Protein AF-0000000065969114 (afdb_homodimer)

Foldseek 3Di:
DEEEEAEAAQQCQVVLQVVVCVVQVAAEDELVVLQCVVCVVVPHDSLRSLVVCLVPVVSVVVSLVVLCVSVVVDRYYYYYLCSLVSCVVVVHDGLFYEYGYEDLLSSLVSVCVVVVHDSVVSSVSRVVSVVSVQVSCCVVPVDRSPPPPRHPYYDHRVVDDSVVVNVVVVVVVVPRDD/DEEEEAEAAQQCQVVLQVVVCVVQVAAEAELVVLQCVVCVVVPHDSLRSLVVCLVPVVSVVVSLVVLCVSVVVDRYYYYYLCSLVSCVVVVHDGLFYEYGYEDLLSSLVSVCVVVVHDSVVSSVSRVVSVVSVQVSCCVVPVDRSPPPVRHPYYDHRVVDDSVVVNVVVVVVVVPRDD

InterPro domains:
  IPR011892 Cytidylate kinase, archaeal-type [MF_00239] (1-177)
  IPR011892 Cytidylate kinase, archaeal-type [TIGR02173] (1-174)
  IPR011994 Cytidylate kinase domain [cd02020] (17-158)
  IPR027417 P-loop containing nucleoside triphosphate hydrolase [G3DSA:3.40.50.300] (1-176)
  IPR027417 P-loop containing nucleoside triphosphate hydrolase [SSF52540] (1-173)

Nearest PDB structures (foldseek):
  3hdt-assembly1_B  TM=8.648E-01  e=8.705E-10  [Clostridium] symbiosum ATCC 14940
  3fdi-assembly1_A  TM=8.121E-01  e=1.358E-08  Eubacterium ventriosum ATCC 27560
  3fdi-assembly1_B  TM=7.309E-01  e=8.648E-08  Eubacterium ventriosum ATCC 27560
  3nwj-assembly3_A  TM=6.151E-01  e=3.823E-05  Arabidopsis thaliana
  3nwj-assembly3_B  TM=5.205E-01  e=8.822E-05  Arabidopsis thaliana

Sequence (356 aa):
MIITIGGLPGTGTTTTSKLISEKYGLNHVCAGFIFRDMAKERNMTLQEFSSYAETNTEVDNEIDRRQVEAAQSGDLILEGRLAGWILKKSDIKPDLSIWLKADPMVRCIRISERENENVDLALEKMISREASEKKRYKEIYNIEIDDLSIYDIVIESSKWDANGVFNIIEKAIENLKAMIITIGGLPGTGTTTTSKLISEKYGLNHVCAGFIFRDMAKERNMTLQEFSSYAETNTEVDNEIDRRQVEAAQSGDLILEGRLAGWILKKSDIKPDLSIWLKADPMVRCIRISERENENVDLALEKMISREASEKKRYKEIYNIEIDDLSIYDIVIESSKWDANGVFNIIEKAIENLKA

pLDDT: mean 93.58, std 4.93, range [54.28, 98.88]

Secondary structure (DSSP, 8-state):
-EEEEEE-TTSSHHHHHHHHHHHHT-EEEEHHHHHHHHHHHTT--HHHHHHHHHH-THHHHHHHHHHHHHHHH-SEEEESTTHHHHHHHTT---SEEEEEE--HHHHHHHHHHHHT--HHHHHHHHHHHHHHHHHHHHHHH---TT--TT-SEEEEGGGS-HHHHHHHHHHHHHT---/-EEEEEE-TTSSHHHHHHHHHHHHT-EEEEHHHHHHHHHHHTT--HHHHHHHHHH-THHHHHHHHHHHHHHHH-SEEEESTTHHHHHHHTT---SEEEEEE--HHHHHHHHHHHHT--HHHHHHHHHHHHHHHHHHHHHHH---TT--TT-SEEEEGGGS-HHHHHHHHHHHHHT---

Solvent-accessible surface area (backbone atoms only — not comparable to full-atom values): 18699 Å² total; per-residue (Å²): 92,35,34,24,35,17,39,60,86,53,23,51,53,68,65,43,49,50,56,51,24,66,75,69,70,29,46,76,46,45,53,60,56,53,52,50,50,54,19,53,75,68,74,37,53,69,68,55,36,55,57,51,40,69,80,34,62,65,57,59,50,50,53,50,51,54,52,53,55,51,56,73,70,42,39,25,34,34,32,22,70,52,36,55,57,54,32,52,76,66,74,41,80,60,77,41,32,36,34,31,36,55,57,68,67,59,14,24,49,51,45,14,65,72,67,73,46,58,48,68,62,39,39,53,54,49,52,52,48,51,52,54,47,47,51,42,35,32,73,76,68,68,39,61,83,84,63,63,80,84,38,42,32,37,35,35,37,75,61,29,55,71,65,34,51,42,49,24,50,50,39,48,62,75,35,50,65,128,93,35,34,24,35,17,40,59,84,52,24,51,49,67,64,44,50,50,54,50,22,66,75,68,70,28,46,76,45,46,53,60,57,52,52,51,50,54,20,53,76,68,75,36,53,70,68,55,35,54,58,51,42,70,80,34,61,63,57,58,49,52,53,51,51,53,53,54,57,50,56,73,71,43,39,24,36,35,33,23,72,52,37,54,56,54,32,53,75,66,74,44,81,58,78,41,31,36,32,31,36,56,56,68,67,60,14,24,48,50,43,14,66,72,68,73,46,59,47,69,62,38,38,53,54,49,53,53,48,51,52,53,47,46,51,42,36,34,73,76,68,69,39,60,82,83,62,63,80,84,39,40,33,36,37,37,37,77,62,30,55,72,66,33,51,42,49,25,50,50,38,48,62,73,35,48,64,130

Structure (mmCIF, N/CA/C/O backbone):
data_AF-0000000065969114-model_v1
#
loop_
_entity.id
_entity.type
_entity.pdbx_description
1 polymer 'Cytidylate kinase'
#
loop_
_atom_site.group_PDB
_atom_site.id
_atom_site.type_symbol
_atom_site.label_atom_id
_atom_site.label_alt_id
_atom_site.label_comp_id
_atom_site.label_asym_id
_atom_site.label_entity_id
_atom_site.label_seq_id
_atom_site.pdbx_PDB_ins_code
_atom_site.Cartn_x
_atom_site.Cartn_y
_atom_site.Cartn_z
_atom_site.occupancy
_atom_site.B_iso_or_equiv
_atom_site.auth_seq_id
_atom_site.auth_comp_id
_atom_site.auth_asym_id
_atom_site.auth_atom_id
_atom_site.pdbx_PDB_model_num
ATOM 1 N N . MET A 1 1 ? -16.484 14.969 -2.35 1 93.94 1 MET A N 1
ATOM 2 C CA . MET A 1 1 ? -15.352 14.062 -2.432 1 93.94 1 MET A CA 1
ATOM 3 C C . MET A 1 1 ? -14.406 14.273 -1.254 1 93.94 1 MET A C 1
ATOM 5 O O . MET A 1 1 ? -14.031 15.406 -0.948 1 93.94 1 MET A O 1
ATOM 9 N N . ILE A 1 2 ? -14.039 13.172 -0.556 1 96.81 2 ILE A N 1
ATOM 10 C CA . ILE A 1 2 ? -13.141 13.234 0.592 1 96.81 2 ILE A CA 1
ATOM 11 C C . ILE A 1 2 ? -11.961 12.281 0.381 1 96.81 2 ILE A C 1
ATOM 13 O O . ILE A 1 2 ? -12.156 11.078 0.179 1 96.81 2 ILE A O 1
ATOM 17 N N . ILE A 1 3 ? -10.758 12.867 0.461 1 98.19 3 ILE A N 1
ATOM 18 C CA . ILE A 1 3 ? -9.531 12.102 0.306 1 98.19 3 ILE A CA 1
ATOM 19 C C . ILE A 1 3 ? -8.648 12.289 1.535 1 98.19 3 ILE A C 1
ATOM 21 O O . ILE A 1 3 ? -8.508 13.406 2.041 1 98.19 3 ILE A O 1
ATOM 25 N N . THR A 1 4 ? -8.102 11.211 2.039 1 98.5 4 THR A N 1
ATOM 26 C CA . THR A 1 4 ? -7.102 11.328 3.098 1 98.5 4 THR A CA 1
ATOM 27 C C . THR A 1 4 ? -5.719 10.93 2.586 1 98.5 4 THR A C 1
ATOM 29 O O . THR A 1 4 ? -5.594 10 1.786 1 98.5 4 THR A O 1
ATOM 32 N N . ILE A 1 5 ? -4.766 11.641 3.006 1 98.62 5 ILE A N 1
ATOM 33 C CA . ILE A 1 5 ? -3.373 11.305 2.725 1 98.62 5 ILE A CA 1
ATOM 34 C C . ILE A 1 5 ? -2.568 11.312 4.023 1 98.62 5 ILE A C 1
ATOM 36 O O . ILE A 1 5 ? -2.441 12.344 4.68 1 98.62 5 ILE A O 1
ATOM 40 N N . GLY A 1 6 ? -2.135 10.148 4.387 1 98.19 6 GLY A N 1
ATOM 41 C CA . GLY A 1 6 ? -1.278 10 5.551 1 98.19 6 GLY A CA 1
ATOM 42 C C . GLY A 1 6 ? 0.129 9.555 5.203 1 98.19 6 GLY A C 1
ATOM 43 O O . GLY A 1 6 ? 0.389 9.117 4.078 1 98.19 6 GLY A O 1
ATOM 44 N N . GLY A 1 7 ? 1.038 9.641 6.109 1 97.69 7 GLY A N 1
ATOM 45 C CA . GLY A 1 7 ? 2.439 9.266 6.008 1 97.69 7 GLY A CA 1
ATOM 46 C C . GLY A 1 7 ? 3.312 9.93 7.059 1 97.69 7 GLY A C 1
ATOM 47 O O . GLY A 1 7 ? 2.947 10.969 7.613 1 97.69 7 GLY A O 1
ATOM 48 N N . LEU A 1 8 ? 4.426 9.344 7.27 1 95.88 8 LEU A N 1
ATOM 49 C CA . LEU A 1 8 ? 5.375 9.93 8.211 1 95.88 8 LEU A CA 1
ATOM 50 C C . LEU A 1 8 ? 6.086 11.125 7.586 1 95.88 8 LEU A C 1
ATOM 52 O O . LEU A 1 8 ? 6.012 11.336 6.371 1 95.88 8 LEU A O 1
ATOM 56 N N . PRO A 1 9 ? 6.688 11.945 8.422 1 91.94 9 PRO A N 1
ATOM 57 C CA . PRO A 1 9 ? 7.402 13.094 7.863 1 91.94 9 PRO A CA 1
ATOM 58 C C . PRO A 1 9 ? 8.422 12.703 6.801 1 91.94 9 PRO A C 1
ATOM 60 O O . PRO A 1 9 ? 9.125 11.695 6.953 1 91.94 9 PRO A O 1
ATOM 63 N N . GLY A 1 10 ? 8.43 13.414 5.727 1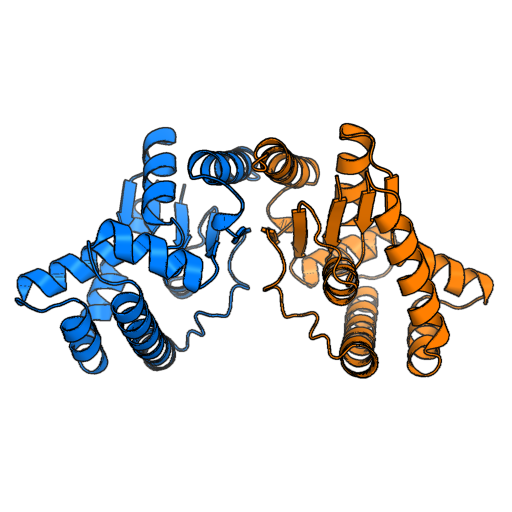 94.06 10 GLY A N 1
ATOM 64 C CA . GLY A 1 10 ? 9.43 13.203 4.695 1 94.06 10 GLY A CA 1
ATOM 65 C C . GLY A 1 10 ? 8.961 12.273 3.594 1 94.06 10 GLY A C 1
ATOM 66 O O . GLY A 1 10 ? 9.719 11.945 2.68 1 94.06 10 GLY A O 1
ATOM 67 N N . THR A 1 11 ? 7.68 11.883 3.592 1 97.25 11 THR A N 1
ATOM 68 C CA . THR A 1 11 ? 7.203 10.922 2.609 1 97.25 11 THR A CA 1
ATOM 69 C C . THR A 1 11 ? 6.574 11.625 1.414 1 97.25 11 THR A C 1
ATOM 71 O O . THR A 1 11 ? 6.262 10.992 0.404 1 97.25 11 THR A O 1
ATOM 74 N N . GLY A 1 12 ? 6.273 12.93 1.474 1 96.31 12 GLY A N 1
ATOM 75 C CA . GLY A 1 12 ? 5.758 13.68 0.338 1 96.31 12 GLY A CA 1
ATOM 76 C C . GLY A 1 12 ? 4.27 13.953 0.426 1 96.31 12 GLY A C 1
ATOM 77 O O . GLY A 1 12 ? 3.633 14.281 -0.576 1 96.31 12 GLY A O 1
ATOM 78 N N . THR A 1 13 ? 3.678 13.852 1.649 1 97.69 13 THR A N 1
ATOM 79 C CA . THR A 1 13 ? 2.238 14.008 1.822 1 97.69 13 THR A CA 1
ATOM 80 C C . THR A 1 13 ? 1.812 15.445 1.515 1 97.69 13 THR A C 1
ATOM 82 O O . THR A 1 13 ? 0.808 15.664 0.835 1 97.69 13 THR A O 1
ATOM 85 N N . THR A 1 14 ? 2.574 16.438 1.977 1 95.38 14 THR A N 1
ATOM 86 C CA . THR A 1 14 ? 2.215 17.844 1.788 1 95.38 14 THR A CA 1
ATOM 87 C C . THR A 1 14 ? 2.268 18.219 0.311 1 95.38 14 THR A C 1
ATOM 89 O O . THR A 1 14 ? 1.33 18.812 -0.215 1 95.38 14 THR A O 1
ATOM 92 N N . THR A 1 15 ? 3.379 17.859 -0.351 1 95.81 15 THR A N 1
ATOM 93 C CA . THR A 1 15 ? 3.539 18.125 -1.774 1 95.81 15 THR A CA 1
ATOM 94 C C . THR A 1 15 ? 2.424 17.484 -2.584 1 95.81 15 THR A C 1
ATOM 96 O O . THR A 1 15 ? 1.794 18.125 -3.422 1 95.81 15 THR A O 1
ATOM 99 N N . THR A 1 16 ? 2.154 16.25 -2.34 1 98.12 16 THR A N 1
ATOM 100 C CA . THR A 1 16 ? 1.138 15.484 -3.059 1 98.12 16 THR A CA 1
ATOM 101 C C . THR A 1 16 ? -0.25 16.062 -2.805 1 98.12 16 THR A C 1
ATOM 103 O O . THR A 1 16 ? -1.038 16.234 -3.738 1 98.12 16 THR A O 1
ATOM 106 N N . SER A 1 17 ? -0.593 16.391 -1.544 1 98.19 17 SER A N 1
ATOM 107 C CA . SER A 1 17 ? -1.894 16.938 -1.184 1 98.19 17 SER A CA 1
ATOM 108 C C . SER A 1 17 ? -2.15 18.266 -1.901 1 98.19 17 SER A C 1
ATOM 110 O O . SER A 1 17 ? -3.262 18.516 -2.369 1 98.19 17 SER A O 1
ATOM 112 N N . LYS A 1 18 ? -1.14 19.047 -2.002 1 97.25 18 LYS A N 1
ATOM 113 C CA . LYS A 1 18 ? -1.27 20.344 -2.686 1 97.25 18 LYS A CA 1
ATOM 114 C C . LYS A 1 18 ? -1.591 20.141 -4.164 1 97.25 18 LYS A C 1
ATOM 116 O O . LYS A 1 18 ? -2.479 20.797 -4.703 1 97.25 18 LYS A O 1
ATOM 121 N N . LEU A 1 19 ? -0.872 19.219 -4.805 1 97.94 19 LEU A N 1
ATOM 122 C CA . LEU A 1 19 ? -1.096 18.938 -6.223 1 97.94 19 LEU A CA 1
ATOM 123 C C . LEU A 1 19 ? -2.521 18.453 -6.461 1 97.94 19 LEU A C 1
ATOM 125 O O . LEU A 1 19 ? -3.188 18.906 -7.395 1 97.94 19 LEU A O 1
ATOM 129 N N . ILE A 1 20 ? -2.996 17.594 -5.59 1 98.06 20 ILE A N 1
ATOM 130 C CA . ILE A 1 20 ? -4.332 17.031 -5.734 1 98.06 20 ILE A CA 1
ATOM 131 C C . ILE A 1 20 ? -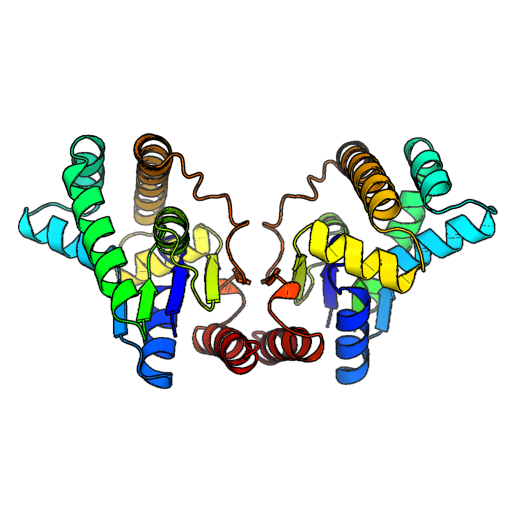5.383 18.109 -5.473 1 98.06 20 ILE A C 1
ATOM 133 O O . ILE A 1 20 ? -6.355 18.219 -6.219 1 98.06 20 ILE A O 1
ATOM 137 N N . SER A 1 21 ? -5.145 18.844 -4.383 1 97.69 21 SER A N 1
ATOM 138 C CA . SER A 1 21 ? -6.055 19.922 -4.039 1 97.69 21 SER A CA 1
ATOM 139 C C . SER A 1 21 ? -6.203 20.906 -5.191 1 97.69 21 SER A C 1
ATOM 141 O O . SER A 1 21 ? -7.32 21.312 -5.535 1 97.69 21 SER A O 1
ATOM 143 N N . GLU A 1 22 ? -5.141 21.328 -5.789 1 97.44 22 GLU A N 1
ATOM 144 C CA . GLU A 1 22 ? -5.133 22.281 -6.895 1 97.44 22 GLU A CA 1
ATOM 145 C C . GLU A 1 22 ? -5.832 21.703 -8.125 1 97.44 22 GLU A C 1
ATOM 147 O O . GLU A 1 22 ? -6.652 22.391 -8.75 1 97.44 22 GLU A O 1
ATOM 152 N N . LYS A 1 23 ? -5.598 20.516 -8.453 1 97.31 23 LYS A N 1
ATOM 153 C CA . LYS A 1 23 ? -6.148 19.875 -9.648 1 97.31 23 LYS A CA 1
ATOM 154 C C . LYS A 1 23 ? -7.664 19.719 -9.539 1 97.31 23 LYS A C 1
ATOM 156 O O . LYS A 1 23 ? -8.391 19.938 -10.516 1 97.31 23 LYS A O 1
ATOM 161 N N . TYR A 1 24 ? -8.156 19.391 -8.328 1 97.44 24 TYR A N 1
ATOM 162 C CA . TYR A 1 24 ? -9.555 19 -8.211 1 97.44 24 TYR A CA 1
ATOM 163 C C . TYR A 1 24 ? -10.359 20.047 -7.461 1 97.44 24 TYR A C 1
ATOM 165 O O . TYR A 1 24 ? -11.57 19.891 -7.266 1 97.44 24 TYR A O 1
ATOM 173 N N . GLY A 1 25 ? -9.688 21.078 -7.055 1 96.56 25 GLY A N 1
ATOM 174 C CA . GLY A 1 25 ? -10.367 22.141 -6.348 1 96.56 25 GLY A CA 1
ATOM 175 C C . GLY A 1 25 ? -10.883 21.719 -4.984 1 96.56 25 GLY A C 1
ATOM 176 O O . GLY A 1 25 ? -12 22.078 -4.598 1 96.56 25 GLY A O 1
ATOM 177 N N . LEU A 1 26 ? -10.141 20.938 -4.262 1 97.25 26 LEU A N 1
ATOM 178 C CA . LEU A 1 26 ? -10.523 20.453 -2.938 1 97.25 26 LEU A CA 1
ATOM 179 C C . LEU A 1 26 ? -9.93 21.344 -1.85 1 97.25 26 LEU A C 1
ATOM 181 O O . LEU A 1 26 ? -8.797 21.812 -1.976 1 97.25 26 LEU A O 1
ATOM 185 N N . ASN A 1 27 ? -10.727 21.5 -0.783 1 96.12 27 ASN A N 1
ATOM 186 C CA . ASN A 1 27 ? -10.156 22.125 0.402 1 96.12 27 ASN A CA 1
ATOM 187 C C . ASN A 1 27 ? -9.055 21.281 1.019 1 96.12 27 ASN A C 1
ATOM 189 O O . ASN A 1 27 ? -9.203 20.062 1.149 1 96.12 27 ASN A O 1
ATOM 193 N N . HIS A 1 28 ? -7.996 21.984 1.294 1 96.88 28 HIS A N 1
ATOM 194 C CA . HIS A 1 28 ? -6.855 21.281 1.868 1 96.88 28 HIS A CA 1
ATOM 195 C C . HIS A 1 28 ? -6.715 21.578 3.357 1 96.88 28 HIS A C 1
ATOM 197 O O . HIS A 1 28 ? -6.441 22.719 3.742 1 96.88 28 HIS A O 1
ATOM 203 N N . VAL A 1 29 ? -6.953 20.547 4.164 1 95.38 29 VAL A N 1
ATOM 204 C CA . VAL A 1 29 ? -6.742 20.656 5.602 1 95.38 29 VAL A CA 1
ATOM 205 C C . VAL A 1 29 ? -5.59 19.734 6.02 1 95.38 29 VAL A C 1
ATOM 207 O O . VAL A 1 29 ? -5.602 18.547 5.734 1 95.38 29 VAL A O 1
ATOM 210 N N . CYS A 1 30 ? -4.656 20.297 6.688 1 95.25 30 CYS A N 1
ATOM 211 C CA . CYS A 1 30 ? -3.455 19.594 7.105 1 95.25 30 CYS A CA 1
ATOM 212 C C . CYS A 1 30 ? -3.324 19.578 8.625 1 95.25 30 CYS A C 1
ATOM 214 O O . CYS A 1 30 ? -3.078 20.625 9.234 1 95.25 30 CYS A O 1
ATOM 216 N N . ALA A 1 31 ? -3.434 18.422 9.219 1 92.5 31 ALA A N 1
ATOM 217 C CA . ALA A 1 31 ? -3.312 18.297 10.664 1 92.5 31 ALA A CA 1
ATOM 218 C C . ALA A 1 31 ? -1.928 18.719 11.141 1 92.5 31 ALA A C 1
ATOM 220 O O . ALA A 1 31 ? -1.787 19.297 12.227 1 92.5 31 ALA A O 1
ATOM 221 N N . GLY A 1 32 ? -0.931 18.453 10.32 1 89.5 32 GLY A N 1
ATOM 222 C CA . GLY A 1 32 ? 0.415 18.875 10.664 1 89.5 32 GLY A CA 1
ATOM 223 C C . GLY A 1 32 ? 0.548 20.391 10.789 1 89.5 32 GLY A C 1
ATOM 224 O O . GLY A 1 32 ? 1.229 20.891 11.688 1 89.5 32 GLY A O 1
ATOM 225 N N . PHE A 1 33 ? -0.109 21.078 9.922 1 88.44 33 PHE A N 1
ATOM 226 C CA . PHE A 1 33 ? -0.079 22.531 9.969 1 88.44 33 PHE A CA 1
ATOM 227 C C . PHE A 1 33 ? -0.772 23.047 11.219 1 88.44 33 PHE A C 1
ATOM 229 O O . PHE A 1 33 ? -0.284 23.984 11.867 1 88.44 33 PHE A O 1
ATOM 236 N N . ILE A 1 34 ? -1.853 22.438 11.516 1 88.88 34 ILE A N 1
ATOM 237 C CA . ILE A 1 34 ? -2.574 22.828 12.727 1 88.88 34 ILE A CA 1
ATOM 238 C C . ILE A 1 34 ? -1.686 22.609 13.945 1 88.88 34 ILE A C 1
ATOM 240 O O . ILE A 1 34 ? -1.564 23.5 14.797 1 88.88 34 ILE A O 1
ATOM 244 N N . PHE A 1 35 ? -1.068 21.531 14.023 1 90.69 35 PHE A N 1
ATOM 245 C CA . PHE A 1 35 ? -0.172 21.203 15.117 1 90.69 35 PHE A CA 1
ATOM 246 C C . PHE A 1 35 ? 0.977 22.188 15.211 1 90.69 35 PHE A C 1
ATOM 248 O O . PHE A 1 35 ? 1.306 22.672 16.297 1 90.69 35 PHE A O 1
ATOM 255 N N . ARG A 1 36 ? 1.572 22.516 14.102 1 88.94 36 ARG A N 1
ATOM 256 C CA . ARG A 1 36 ? 2.686 23.453 14.039 1 88.94 36 ARG A CA 1
ATOM 257 C C . ARG A 1 36 ? 2.25 24.844 14.484 1 88.94 36 ARG A C 1
ATOM 259 O O . ARG A 1 36 ? 2.992 25.547 15.18 1 88.94 36 ARG A O 1
ATOM 266 N N . ASP A 1 37 ? 1.076 25.188 14.055 1 90.81 37 ASP A N 1
ATOM 267 C CA . ASP A 1 37 ? 0.547 26.5 14.438 1 90.81 37 ASP A CA 1
ATOM 268 C C . ASP A 1 37 ? 0.322 26.578 15.953 1 90.81 37 ASP A C 1
ATOM 270 O O . ASP A 1 37 ? 0.628 27.594 16.578 1 90.81 37 ASP A O 1
ATOM 274 N N . MET A 1 38 ? -0.172 25.547 16.469 1 91.44 38 MET A N 1
ATOM 275 C CA . MET A 1 38 ? -0.403 25.5 17.906 1 91.44 38 MET A CA 1
ATOM 276 C C . MET A 1 38 ? 0.915 25.578 18.672 1 91.44 38 MET A C 1
ATOM 278 O O . MET A 1 38 ? 1.001 26.234 19.703 1 91.44 38 MET A O 1
ATOM 282 N N . ALA A 1 39 ? 1.904 24.875 18.188 1 91.94 39 ALA A N 1
ATOM 283 C CA . ALA A 1 39 ? 3.232 24.922 18.781 1 91.94 39 ALA A CA 1
ATOM 284 C C . ALA A 1 39 ? 3.783 26.344 18.781 1 91.94 39 ALA A C 1
ATOM 286 O O . ALA A 1 39 ? 4.281 26.844 19.797 1 91.94 39 ALA A O 1
ATOM 287 N N . LYS A 1 40 ? 3.658 27.047 17.641 1 93.5 40 LYS A N 1
ATOM 288 C CA . LYS A 1 40 ? 4.133 28.406 17.484 1 93.5 40 LYS A CA 1
ATOM 289 C C . LYS A 1 40 ? 3.412 29.359 18.422 1 93.5 40 LYS A C 1
ATOM 291 O O . LYS A 1 40 ? 4.035 30.25 19.016 1 93.5 40 LYS A O 1
ATOM 296 N N . GLU A 1 41 ? 2.189 29.156 18.562 1 93.81 41 GLU A N 1
ATOM 297 C CA . GLU A 1 41 ? 1.375 30 19.438 1 93.81 41 GLU A CA 1
ATOM 298 C C . GLU A 1 41 ? 1.831 29.891 20.891 1 93.81 41 GLU A C 1
ATOM 300 O O . GLU A 1 41 ? 1.656 30.828 21.672 1 93.81 41 GLU A O 1
ATOM 305 N N . ARG A 1 42 ? 2.451 28.875 21.234 1 94.12 42 ARG A N 1
ATOM 306 C CA . ARG A 1 42 ? 2.908 28.641 22.594 1 94.12 42 ARG A CA 1
ATOM 307 C C . ARG A 1 42 ? 4.414 28.844 22.719 1 94.12 42 ARG A C 1
ATOM 309 O O . ARG A 1 42 ? 5.016 28.516 23.734 1 94.12 42 ARG A O 1
ATOM 316 N N . ASN A 1 43 ? 5.027 29.219 21.594 1 95.75 43 ASN A N 1
ATOM 317 C CA . ASN A 1 43 ? 6.465 29.469 21.531 1 95.75 43 ASN A CA 1
ATOM 318 C C . ASN A 1 43 ? 7.273 28.219 21.844 1 95.75 43 ASN A C 1
ATOM 320 O O . ASN A 1 43 ? 8.234 28.266 22.609 1 95.75 43 ASN A O 1
ATOM 324 N N . MET A 1 44 ? 6.828 27.125 21.328 1 94.19 44 MET A N 1
ATOM 325 C CA . MET A 1 44 ? 7.5 25.844 21.5 1 94.19 44 MET A CA 1
ATOM 326 C C . MET A 1 44 ? 8.008 25.312 20.156 1 94.19 44 MET A C 1
ATOM 328 O O . MET A 1 44 ? 7.395 25.547 19.125 1 94.19 44 MET A O 1
ATOM 332 N N . THR A 1 45 ? 9.18 24.578 20.25 1 88.88 45 THR A N 1
ATOM 333 C CA . THR A 1 45 ? 9.578 23.797 19.094 1 88.88 45 THR A CA 1
ATOM 334 C C . THR A 1 45 ? 8.625 22.625 18.875 1 88.88 45 THR A C 1
ATOM 336 O O . THR A 1 45 ? 7.824 22.297 19.766 1 88.88 45 THR A O 1
ATOM 339 N N . LEU A 1 46 ? 8.703 22.094 17.719 1 85.62 46 LEU A N 1
ATOM 340 C CA . LEU A 1 46 ? 7.859 20.938 17.422 1 85.62 46 LEU A CA 1
ATOM 341 C C . LEU A 1 46 ? 8.133 19.797 18.406 1 85.62 46 LEU A C 1
ATOM 343 O O . LEU A 1 46 ? 7.207 19.109 18.844 1 85.62 46 LEU A O 1
ATOM 347 N N . GLN A 1 47 ? 9.32 19.578 18.703 1 85.94 47 GLN A N 1
ATOM 348 C CA . GLN A 1 47 ? 9.719 18.531 19.641 1 85.94 47 GLN A CA 1
ATOM 349 C C . GLN A 1 47 ? 9.148 18.797 21.031 1 85.94 47 GLN A C 1
ATOM 351 O O . GLN A 1 47 ? 8.594 17.891 21.672 1 85.94 47 GLN A O 1
ATOM 356 N N . GLU A 1 48 ? 9.312 20 21.469 1 89.75 48 GLU A N 1
ATOM 357 C CA . GLU A 1 48 ? 8.781 20.406 22.781 1 89.75 48 GLU A CA 1
ATOM 358 C C . GLU A 1 48 ? 7.266 20.25 22.828 1 89.75 48 GLU A C 1
ATOM 360 O O . GLU A 1 48 ? 6.719 19.766 23.828 1 89.75 48 GLU A O 1
ATOM 365 N N . PHE A 1 49 ? 6.68 20.703 21.812 1 90.69 49 PHE A N 1
ATOM 366 C CA . PHE A 1 49 ? 5.223 20.672 21.75 1 90.69 49 PHE A CA 1
ATOM 367 C C . PHE A 1 49 ? 4.711 19.234 21.703 1 90.69 49 PHE A C 1
ATOM 369 O O . PHE A 1 49 ? 3.658 18.922 22.266 1 90.69 49 PHE A O 1
ATOM 376 N N . SER A 1 50 ? 5.438 18.359 20.969 1 87.62 50 SER A N 1
ATOM 377 C CA . SER A 1 50 ? 5.094 16.953 20.953 1 87.62 50 SER A CA 1
ATOM 378 C C . SER A 1 50 ? 5.125 16.344 22.359 1 87.62 50 SER A C 1
ATOM 380 O O . SER A 1 50 ? 4.246 15.57 22.719 1 87.62 50 SER A O 1
ATOM 382 N N . SER A 1 51 ? 6.117 16.688 23.094 1 87.62 51 SER A N 1
ATOM 383 C CA . SER A 1 51 ? 6.227 16.234 24.469 1 87.62 51 SER A CA 1
ATOM 384 C C . SER A 1 51 ? 5.102 16.797 25.328 1 87.62 51 SER A C 1
ATOM 386 O O . SER A 1 51 ? 4.535 16.078 26.172 1 87.62 51 SER A O 1
ATOM 388 N N . TYR A 1 52 ? 4.871 18.047 25.125 1 91 52 TYR A N 1
ATOM 389 C CA . TYR A 1 52 ? 3.777 18.719 25.828 1 91 52 TYR A CA 1
ATOM 390 C C . TYR A 1 52 ? 2.453 18.016 25.562 1 91 52 TYR A C 1
ATOM 392 O O . TYR A 1 52 ? 1.653 17.812 26.484 1 91 52 TYR A O 1
ATOM 400 N N . ALA A 1 53 ? 2.189 17.594 24.359 1 90.25 53 ALA A N 1
ATOM 401 C CA . ALA A 1 53 ? 0.942 16.984 23.938 1 90.25 53 ALA A CA 1
ATOM 402 C C . ALA A 1 53 ? 0.761 15.609 24.578 1 90.25 53 ALA A C 1
ATOM 404 O O . ALA A 1 53 ? -0.359 15.094 24.672 1 90.25 53 ALA A O 1
ATOM 405 N N . GLU A 1 54 ? 1.826 14.969 25.016 1 89 54 GLU A N 1
ATOM 406 C CA . GLU A 1 54 ? 1.764 13.656 25.641 1 89 54 GLU A CA 1
ATOM 407 C C . GLU A 1 54 ? 0.926 13.695 26.922 1 89 54 GLU A C 1
ATOM 409 O O . GLU A 1 54 ? 0.278 12.703 27.266 1 89 54 GLU A O 1
ATOM 414 N N . THR A 1 55 ? 0.951 14.828 27.578 1 90.25 55 THR A N 1
ATOM 415 C CA . THR A 1 55 ? 0.246 14.922 28.844 1 90.25 55 THR A CA 1
ATOM 416 C C . THR A 1 55 ? -0.917 15.906 28.75 1 90.25 55 THR A C 1
ATOM 418 O O . THR A 1 55 ? -1.586 16.188 29.75 1 90.25 55 THR A O 1
ATOM 421 N N . ASN A 1 56 ? -1.111 16.484 27.641 1 91.5 56 ASN A N 1
ATOM 422 C CA . ASN A 1 56 ? -2.188 17.438 27.406 1 91.5 56 ASN A CA 1
ATOM 423 C C . ASN A 1 56 ? -3.062 17.031 26.234 1 91.5 56 ASN A C 1
ATOM 425 O O . ASN A 1 56 ? -2.914 17.547 25.125 1 91.5 56 ASN A O 1
ATOM 429 N N . THR A 1 57 ? -4.023 16.219 26.5 1 89.56 57 THR A N 1
ATOM 430 C CA . THR A 1 57 ? -4.848 15.57 25.484 1 89.56 57 THR A CA 1
ATOM 431 C C . THR A 1 57 ? -5.723 16.609 24.781 1 89.56 57 THR A C 1
ATOM 433 O O . THR A 1 57 ? -6.266 16.328 23.703 1 89.56 57 THR A O 1
ATOM 436 N N . GLU A 1 58 ? -5.844 17.719 25.344 1 90.81 58 GLU A N 1
ATOM 437 C CA . GLU A 1 58 ? -6.641 18.781 24.734 1 90.81 58 GLU A CA 1
ATOM 438 C C . GLU A 1 58 ? -6.09 19.172 23.359 1 90.81 58 GLU A C 1
ATOM 440 O O . GLU A 1 58 ? -6.844 19.562 22.469 1 90.81 58 GLU A O 1
ATOM 445 N N . VAL A 1 59 ? -4.797 19.094 23.188 1 90 59 VAL A N 1
ATOM 446 C CA . VAL A 1 59 ? -4.152 19.391 21.906 1 90 59 VAL A CA 1
ATOM 447 C C . VAL A 1 59 ? -4.699 18.469 20.828 1 90 59 VAL A C 1
ATOM 449 O O . VAL A 1 59 ? -5.227 18.938 19.812 1 90 59 VAL A O 1
ATOM 452 N N . ASP A 1 60 ? -4.703 17.172 21.078 1 90.44 60 ASP A N 1
ATOM 453 C CA . ASP A 1 60 ? -5.168 16.188 20.109 1 90.44 60 ASP A CA 1
ATOM 454 C C . ASP A 1 60 ? -6.676 16.312 19.875 1 90.44 60 ASP A C 1
ATOM 456 O O . ASP A 1 60 ? -7.148 16.188 18.75 1 90.44 60 ASP A O 1
ATOM 460 N N . ASN A 1 61 ? -7.344 16.594 20.922 1 91.44 61 ASN A N 1
ATOM 461 C CA . ASN A 1 61 ? -8.789 16.766 20.812 1 91.44 61 ASN A CA 1
ATOM 462 C C . ASN A 1 61 ? -9.156 17.906 19.875 1 91.44 61 ASN A C 1
ATOM 464 O O . ASN A 1 61 ? -10.102 17.797 19.094 1 91.44 61 ASN A O 1
ATOM 468 N N . GLU A 1 62 ? -8.461 18.922 20.062 1 91 62 GLU A N 1
ATOM 469 C CA . GLU A 1 62 ? -8.727 20.094 19.234 1 91 62 GLU A CA 1
ATOM 470 C C . GLU A 1 62 ? -8.422 19.812 17.766 1 91 62 GLU A C 1
ATOM 472 O O . GLU A 1 62 ? -9.195 20.172 16.875 1 91 62 GLU A O 1
ATOM 477 N N . ILE A 1 63 ? -7.344 19.203 17.5 1 91.38 63 ILE A N 1
ATOM 478 C CA . ILE A 1 63 ? -6.949 18.859 16.141 1 91.38 63 ILE A CA 1
ATOM 479 C C . ILE A 1 63 ? -7.988 17.922 15.523 1 91.38 63 ILE A C 1
ATOM 481 O O . ILE A 1 63 ? -8.414 18.109 14.383 1 91.38 63 ILE A O 1
ATOM 485 N N . ASP A 1 64 ? -8.406 16.922 16.281 1 92.69 64 ASP A N 1
ATOM 486 C CA . ASP A 1 64 ? -9.406 15.961 15.828 1 92.69 64 ASP A CA 1
ATOM 487 C C . ASP A 1 64 ? -10.711 16.656 15.461 1 92.69 64 ASP A C 1
ATOM 489 O O . ASP A 1 64 ? -11.312 16.359 14.422 1 92.69 64 ASP A O 1
ATOM 493 N N . ARG A 1 65 ? -11.109 17.516 16.344 1 91.88 65 ARG A N 1
ATOM 494 C CA . ARG A 1 65 ? -12.352 18.25 16.125 1 91.88 65 ARG A CA 1
ATOM 495 C C . ARG A 1 65 ? -12.305 19.031 14.812 1 91.88 65 ARG A C 1
ATOM 497 O O . ARG A 1 65 ? -13.242 18.969 14.016 1 91.88 65 ARG A O 1
ATOM 504 N N . ARG A 1 66 ? -11.266 19.688 14.555 1 90.31 66 ARG A N 1
ATOM 505 C CA . ARG A 1 66 ? -11.117 20.484 13.344 1 90.31 66 ARG A CA 1
ATOM 506 C C . ARG A 1 66 ? -11.117 19.609 12.102 1 90.31 66 ARG A C 1
ATOM 508 O O . ARG A 1 66 ? -11.711 19.953 11.086 1 90.31 66 ARG A O 1
ATOM 515 N N . GLN A 1 67 ? -10.484 18.5 12.172 1 92.44 67 GLN A N 1
ATOM 516 C CA . GLN A 1 67 ? -10.43 17.578 11.047 1 92.44 67 GLN A CA 1
ATOM 517 C C . GLN A 1 67 ? -11.82 17.031 10.719 1 92.44 67 GLN A C 1
ATOM 519 O O . GLN A 1 67 ? -12.211 16.984 9.547 1 92.44 67 GLN A O 1
ATOM 524 N N . VAL A 1 68 ? -12.547 16.641 11.734 1 92.12 68 VAL A N 1
ATOM 525 C CA . VAL A 1 68 ? -13.875 16.062 11.57 1 92.12 68 VAL A CA 1
ATOM 526 C C . VAL A 1 68 ? -14.844 17.109 11.031 1 92.12 68 VAL A C 1
ATOM 528 O O . VAL A 1 68 ? -15.625 16.844 10.125 1 92.12 68 VAL A O 1
ATOM 531 N N . GLU A 1 69 ? -14.719 18.312 11.578 1 91.81 69 GLU A N 1
ATOM 532 C CA . GLU A 1 69 ? -15.547 19.406 11.094 1 91.81 69 GLU A CA 1
ATOM 533 C C . GLU A 1 69 ? -15.281 19.703 9.625 1 91.81 69 GLU A C 1
ATOM 535 O O . GLU A 1 69 ? -16.219 19.922 8.852 1 91.81 69 GLU A O 1
ATOM 540 N N . ALA A 1 70 ? -14.023 19.719 9.258 1 91.38 70 ALA A N 1
ATOM 541 C CA . ALA A 1 70 ? -13.648 19.953 7.867 1 91.38 70 ALA A CA 1
ATOM 542 C C . ALA A 1 70 ? -14.211 18.859 6.953 1 91.38 70 ALA A C 1
ATOM 544 O O . ALA A 1 70 ? -14.68 19.156 5.852 1 91.38 70 ALA A O 1
ATOM 545 N N . ALA A 1 71 ? -14.195 17.641 7.406 1 90.75 71 ALA A N 1
ATOM 546 C CA . ALA A 1 71 ? -14.656 16.5 6.609 1 90.75 71 ALA A CA 1
ATOM 547 C C . ALA A 1 71 ? -16.172 16.578 6.383 1 90.75 71 ALA A C 1
ATOM 549 O O . ALA A 1 71 ? -16.656 16.125 5.352 1 90.75 71 ALA A O 1
ATOM 550 N N . GLN A 1 72 ? -16.844 17.094 7.301 1 90.62 72 GLN A N 1
ATOM 551 C CA . GLN A 1 72 ? -18.297 17.203 7.207 1 90.62 72 GLN A CA 1
ATOM 552 C C . GLN A 1 72 ? -18.719 18.203 6.129 1 90.62 72 GLN A C 1
ATOM 554 O O . GLN A 1 72 ? -19.797 18.094 5.562 1 90.62 72 GLN A O 1
ATOM 559 N N . SER A 1 73 ? -17.891 19.094 5.766 1 87.44 73 SER A N 1
ATOM 560 C CA . SER A 1 73 ? -18.188 20.094 4.75 1 87.44 73 SER A CA 1
ATOM 561 C C . SER A 1 73 ? -18.031 19.531 3.346 1 87.44 73 SER A C 1
ATOM 563 O O . SER A 1 73 ? -18.531 20.094 2.379 1 87.44 73 SER A O 1
ATOM 565 N N . GLY A 1 74 ? -17.312 18.516 3.182 1 88.69 74 GLY A N 1
ATOM 566 C CA . GLY A 1 74 ? -17.109 17.859 1.9 1 88.69 74 GLY A CA 1
ATOM 567 C C . GLY A 1 74 ? -16.047 18.531 1.048 1 88.69 74 GLY A C 1
ATOM 568 O O . GLY A 1 74 ? -15.406 19.484 1.479 1 88.69 74 GLY A O 1
ATOM 569 N N . ASP A 1 75 ? -15.773 17.828 -0.127 1 94.94 75 ASP A N 1
ATOM 570 C CA . ASP A 1 75 ? -14.766 18.297 -1.068 1 94.94 75 ASP A CA 1
ATOM 571 C C . ASP A 1 75 ? -13.469 18.672 -0.347 1 94.94 75 ASP A C 1
ATOM 573 O O . ASP A 1 75 ? -13.07 19.828 -0.339 1 94.94 75 ASP A O 1
ATOM 577 N N . LEU A 1 76 ? -12.781 17.641 0.186 1 96.69 76 LEU A N 1
ATOM 578 C CA . LEU A 1 76 ? -11.711 17.797 1.161 1 96.69 76 LEU A CA 1
ATOM 579 C C . LEU A 1 76 ? -10.57 16.828 0.87 1 96.69 76 LEU A C 1
ATOM 581 O O . LEU A 1 76 ? -10.805 15.664 0.535 1 96.69 76 LEU A O 1
ATOM 585 N N . ILE A 1 77 ? -9.422 17.375 0.943 1 97.81 77 ILE A N 1
ATOM 586 C CA . ILE A 1 77 ? -8.242 16.547 1.146 1 97.81 77 ILE A CA 1
ATOM 587 C C . ILE A 1 77 ? -7.707 16.75 2.562 1 97.81 77 ILE A C 1
ATOM 589 O O . ILE A 1 77 ? -7.285 17.844 2.924 1 97.81 77 ILE A O 1
ATOM 593 N N . LEU A 1 78 ? -7.812 15.75 3.32 1 97.75 78 LEU A N 1
ATOM 594 C CA . LEU A 1 78 ? -7.344 15.766 4.703 1 97.75 78 LEU A CA 1
ATOM 595 C C . LEU A 1 78 ? -5.98 15.094 4.82 1 97.75 78 LEU A C 1
ATOM 597 O O . LEU A 1 78 ? -5.855 13.891 4.586 1 97.75 78 LEU A O 1
ATOM 601 N N . GLU A 1 79 ? -5.027 15.867 5.145 1 98.06 79 GLU A N 1
ATOM 602 C CA . GLU A 1 79 ? -3.65 15.391 5.266 1 98.06 79 GLU A CA 1
ATOM 603 C C . GLU A 1 79 ? -3.238 15.266 6.73 1 98.06 79 GLU A C 1
ATOM 605 O O . GLU A 1 79 ? -3.445 16.188 7.523 1 98.06 79 GLU A O 1
ATOM 610 N N . GLY A 1 80 ? -2.596 14.156 7.043 1 96.56 80 GLY A N 1
ATOM 611 C CA . GLY A 1 80 ? -2.1 13.922 8.391 1 96.56 80 GLY A CA 1
ATOM 612 C C . GLY A 1 80 ? -1.798 12.461 8.672 1 96.56 80 GLY A C 1
ATOM 613 O O . GLY A 1 80 ? -2.381 11.57 8.047 1 96.56 80 GLY A O 1
ATOM 614 N N . ARG A 1 81 ? -1.016 12.219 9.68 1 94.88 81 ARG A N 1
ATOM 615 C CA . ARG A 1 81 ? -0.603 10.867 10.039 1 94.88 81 ARG A CA 1
ATOM 616 C C . ARG A 1 81 ? -1.804 10.016 10.438 1 94.88 81 ARG A C 1
ATOM 618 O O . ARG A 1 81 ? -1.888 8.844 10.062 1 94.88 81 ARG A O 1
ATOM 625 N N . LEU A 1 82 ? -2.744 10.664 11.102 1 95.88 82 LEU A N 1
ATOM 626 C CA . LEU A 1 82 ? -3.891 9.906 11.594 1 95.88 82 LEU A CA 1
ATOM 627 C C . LEU A 1 82 ? -5.16 10.289 10.844 1 95.88 82 LEU A C 1
ATOM 629 O O . LEU A 1 82 ? -6.266 9.93 11.258 1 95.88 82 LEU A O 1
ATOM 633 N N . ALA A 1 83 ? -5.016 10.984 9.727 1 96.62 83 ALA A N 1
ATOM 634 C CA . ALA A 1 83 ? -6.184 11.484 9.008 1 96.62 83 ALA A CA 1
ATOM 635 C C . ALA A 1 83 ? -7.16 10.352 8.688 1 96.62 83 ALA A C 1
ATOM 637 O O . ALA A 1 83 ? -8.352 10.453 8.984 1 96.62 83 ALA A O 1
ATOM 638 N N . GLY A 1 84 ? -6.668 9.25 8.156 1 96.94 84 GLY A N 1
ATOM 639 C CA . GLY A 1 84 ? -7.516 8.117 7.832 1 96.94 84 GLY A CA 1
ATOM 640 C C . GLY A 1 84 ? -8.172 7.496 9.047 1 96.94 84 GLY A C 1
ATOM 641 O O . GLY A 1 84 ? -9.367 7.195 9.031 1 96.94 84 GLY A O 1
ATOM 642 N N . TRP A 1 85 ? -7.484 7.352 10.062 1 97.19 85 TRP A N 1
ATOM 643 C CA . TRP A 1 85 ? -7.961 6.711 11.289 1 97.19 85 TRP A CA 1
ATOM 644 C C . TRP A 1 85 ? -9 7.574 11.984 1 97.19 85 TRP A C 1
ATOM 646 O O . TRP A 1 85 ? -10 7.062 12.508 1 97.19 85 TRP A O 1
ATOM 656 N N . ILE A 1 86 ? -8.719 8.883 12.023 1 95.12 86 ILE A N 1
ATOM 657 C CA . ILE A 1 86 ? -9.641 9.797 12.688 1 95.12 86 ILE A CA 1
ATOM 658 C C . ILE A 1 86 ? -10.992 9.781 11.984 1 95.12 86 ILE A C 1
ATOM 660 O O . ILE A 1 86 ? -12.039 9.734 12.641 1 95.12 86 ILE A O 1
ATOM 664 N N . LEU A 1 87 ? -10.953 9.781 10.672 1 95.69 87 LEU A N 1
ATOM 665 C CA . LEU A 1 87 ? -12.219 9.719 9.945 1 95.69 87 LEU A CA 1
ATOM 666 C C . LEU A 1 87 ? -12.914 8.375 10.18 1 95.69 87 LEU A C 1
ATOM 668 O O . LEU A 1 87 ? -14.125 8.328 10.398 1 95.69 87 LEU A O 1
ATOM 672 N N . LYS A 1 88 ? -12.156 7.293 10.156 1 95.19 88 LYS A N 1
ATOM 673 C CA . LYS A 1 88 ? -12.719 5.973 10.414 1 95.19 88 LYS A CA 1
ATOM 674 C C . LYS A 1 88 ? -13.383 5.914 11.789 1 95.19 88 LYS A C 1
ATOM 676 O O . LYS A 1 88 ? -14.516 5.441 11.914 1 95.19 88 LYS A O 1
ATOM 681 N N . LYS A 1 89 ? -12.727 6.441 12.758 1 94.19 89 LYS A N 1
ATOM 682 C CA . LYS A 1 89 ? -13.242 6.434 14.125 1 94.19 89 LYS A CA 1
ATOM 683 C C . LYS A 1 89 ? -14.484 7.312 14.25 1 94.19 89 LYS A C 1
ATOM 685 O O . LYS A 1 89 ? -15.305 7.113 15.148 1 94.19 89 LYS A O 1
ATOM 690 N N . SER A 1 90 ? -14.602 8.258 13.398 1 93.5 90 SER A N 1
ATOM 691 C CA . SER A 1 90 ? -15.734 9.18 13.43 1 93.5 90 SER A CA 1
ATOM 692 C C . SER A 1 90 ? -16.844 8.734 12.477 1 93.5 90 SER A C 1
ATOM 694 O O . SER A 1 90 ? -17.75 9.5 12.172 1 93.5 90 SER A O 1
ATOM 696 N N . ASP A 1 91 ? -16.688 7.543 11.836 1 94.12 91 ASP A N 1
ATOM 697 C CA . ASP A 1 91 ? -17.672 6.918 10.945 1 94.12 91 ASP A CA 1
ATOM 698 C C . ASP A 1 91 ? -17.859 7.746 9.68 1 94.12 91 ASP A C 1
ATOM 700 O O . ASP A 1 91 ? -18.984 7.891 9.195 1 94.12 91 ASP A O 1
ATOM 704 N N . ILE A 1 92 ? -16.859 8.461 9.32 1 94.5 92 ILE A N 1
ATOM 705 C CA . ILE A 1 92 ? -16.828 9.148 8.031 1 94.5 92 ILE A CA 1
ATOM 706 C C . ILE A 1 92 ? -15.969 8.352 7.051 1 94.5 92 ILE A C 1
ATOM 708 O O . ILE A 1 92 ? -14.781 8.109 7.301 1 94.5 92 ILE A O 1
ATOM 712 N N . LYS A 1 93 ? -16.531 7.863 6.016 1 94.12 93 LYS A N 1
ATOM 713 C CA . LYS A 1 93 ? -15.805 7.055 5.039 1 94.12 93 LYS A CA 1
ATOM 714 C C . LYS A 1 93 ? -15.242 7.922 3.916 1 94.12 93 LYS A C 1
ATOM 716 O O . LYS A 1 93 ? -15.992 8.492 3.123 1 94.12 93 LYS A O 1
ATOM 721 N N . PRO A 1 94 ? -13.961 8.062 3.859 1 96.75 94 PRO A N 1
ATOM 722 C CA . PRO A 1 94 ? -13.414 8.797 2.719 1 96.75 94 PRO A CA 1
ATOM 723 C C . PRO A 1 94 ? -13.625 8.07 1.393 1 96.75 94 PRO A C 1
ATOM 725 O O . PRO A 1 94 ? -13.812 6.852 1.377 1 96.75 94 PRO A O 1
ATOM 728 N N . ASP A 1 95 ? -13.664 8.828 0.332 1 97 95 ASP A N 1
ATOM 729 C CA . ASP A 1 95 ? -13.734 8.234 -1.001 1 97 95 ASP A CA 1
ATOM 730 C C . ASP A 1 95 ? -12.43 7.512 -1.35 1 97 95 ASP A C 1
ATOM 732 O O . ASP A 1 95 ? -12.445 6.527 -2.092 1 97 95 ASP A O 1
ATOM 736 N N . LEU A 1 96 ? -11.359 7.996 -0.861 1 98.19 96 LEU A N 1
ATOM 737 C CA . LEU A 1 96 ? -10.039 7.422 -1.101 1 98.19 96 LEU A CA 1
ATOM 738 C C . LEU A 1 96 ? -9.102 7.715 0.065 1 98.19 96 LEU A C 1
ATOM 740 O O . LEU A 1 96 ? -9 8.859 0.513 1 98.19 96 LEU A O 1
ATOM 744 N N . SER A 1 97 ? -8.516 6.719 0.597 1 98.56 97 SER A N 1
ATOM 745 C CA . SER A 1 97 ? -7.523 6.848 1.664 1 98.56 97 SER A CA 1
ATOM 746 C C . SER A 1 97 ? -6.152 6.359 1.208 1 98.56 97 SER A C 1
ATOM 748 O O . SER A 1 97 ? -5.996 5.199 0.83 1 98.56 97 SER A O 1
ATOM 750 N N . ILE A 1 98 ? -5.129 7.238 1.315 1 98.88 98 ILE A N 1
ATOM 751 C CA . ILE A 1 98 ? -3.803 6.965 0.777 1 98.88 98 ILE A CA 1
ATOM 752 C C . ILE A 1 98 ? -2.764 7.066 1.891 1 98.88 98 ILE A C 1
ATOM 754 O O . ILE A 1 98 ? -2.85 7.949 2.75 1 98.88 98 ILE A O 1
ATOM 758 N N . TRP A 1 99 ? -1.799 6.172 1.89 1 98.88 99 TRP A N 1
ATOM 759 C CA . TRP A 1 99 ? -0.615 6.258 2.738 1 98.88 99 TRP A CA 1
ATOM 760 C C . TRP A 1 99 ? 0.654 6.332 1.895 1 98.88 99 TRP A C 1
ATOM 762 O O . TRP A 1 99 ? 0.859 5.508 0.999 1 98.88 99 TRP A O 1
ATOM 772 N N . LEU A 1 100 ? 1.427 7.363 2.127 1 98.81 100 LEU A N 1
ATOM 773 C CA . LEU A 1 100 ? 2.74 7.457 1.499 1 98.81 100 LEU A CA 1
ATOM 774 C C . LEU A 1 100 ? 3.834 6.988 2.453 1 98.81 100 LEU A C 1
ATOM 776 O O . LEU A 1 100 ? 3.855 7.387 3.621 1 98.81 100 LEU A O 1
ATOM 780 N N . LYS A 1 101 ? 4.73 6.164 1.934 1 98.31 101 LYS A N 1
ATOM 781 C CA . LYS A 1 101 ? 5.871 5.703 2.725 1 98.31 101 LYS A CA 1
ATOM 782 C C . LYS A 1 101 ? 7.184 5.949 1.991 1 98.31 101 LYS A C 1
ATOM 784 O O . LYS A 1 101 ? 7.191 6.211 0.787 1 98.31 101 LYS A O 1
ATOM 789 N N . ALA A 1 102 ? 8.258 5.934 2.74 1 97.56 102 ALA A N 1
ATOM 790 C CA . ALA A 1 102 ? 9.633 6.004 2.242 1 97.56 102 ALA A CA 1
ATOM 791 C C . ALA A 1 102 ? 10.625 5.508 3.291 1 97.56 102 ALA A C 1
ATOM 793 O O . ALA A 1 102 ? 10.344 5.559 4.492 1 97.56 102 ALA A O 1
ATOM 794 N N . ASP A 1 103 ? 11.766 5.078 2.795 1 94.81 103 ASP A N 1
ATOM 795 C CA . ASP A 1 103 ? 12.836 4.656 3.691 1 94.81 103 ASP A CA 1
ATOM 796 C C . ASP A 1 103 ? 13.219 5.781 4.656 1 94.81 103 ASP A C 1
ATOM 798 O O . ASP A 1 103 ? 13.289 6.945 4.262 1 94.81 103 ASP A O 1
ATOM 802 N N . PRO A 1 104 ? 13.5 5.402 5.902 1 93.81 104 PRO A N 1
ATOM 803 C CA . PRO A 1 104 ? 13.844 6.422 6.895 1 93.81 104 PRO A CA 1
ATOM 804 C C . PRO A 1 104 ? 14.992 7.32 6.441 1 93.81 104 PRO A C 1
ATOM 806 O O . PRO A 1 104 ? 14.969 8.531 6.688 1 93.81 104 PRO A O 1
ATOM 809 N N . MET A 1 105 ? 15.953 6.75 5.781 1 94.44 105 MET A N 1
ATOM 810 C CA . MET A 1 105 ? 17.094 7.551 5.352 1 94.44 105 MET A CA 1
ATOM 811 C C . MET A 1 105 ? 16.688 8.539 4.266 1 94.44 105 MET A C 1
ATOM 813 O O . MET A 1 105 ? 17.156 9.68 4.25 1 94.44 105 MET A O 1
ATOM 817 N N . VAL A 1 106 ? 15.828 8.102 3.373 1 95.06 106 VAL A N 1
ATOM 818 C CA . VAL A 1 106 ? 15.297 8.992 2.344 1 95.06 106 VAL A CA 1
ATOM 819 C C . VAL A 1 106 ? 14.531 10.141 2.996 1 95.06 106 VAL A C 1
ATOM 821 O O . VAL A 1 106 ? 14.711 11.305 2.629 1 95.06 106 VAL A O 1
ATOM 824 N N . ARG A 1 107 ? 13.766 9.82 3.957 1 95.94 107 ARG A N 1
ATOM 825 C CA . ARG A 1 107 ? 12.961 10.82 4.656 1 95.94 107 ARG A CA 1
ATOM 826 C C . ARG A 1 107 ? 13.852 11.812 5.391 1 95.94 107 ARG A C 1
ATOM 828 O O . ARG A 1 107 ? 13.633 13.023 5.309 1 95.94 107 ARG A O 1
ATOM 835 N N . CYS A 1 108 ? 14.805 11.305 6.027 1 94.5 108 CYS A N 1
ATOM 836 C CA . CYS A 1 108 ? 15.719 12.156 6.785 1 94.5 108 CYS A CA 1
ATOM 837 C C . CYS A 1 108 ? 16.422 13.156 5.875 1 94.5 108 CYS A C 1
ATOM 839 O O . CYS A 1 108 ? 16.578 14.328 6.227 1 94.5 108 CYS A O 1
ATOM 841 N N . ILE A 1 109 ? 16.875 12.727 4.719 1 94.75 109 ILE A N 1
ATOM 842 C CA . ILE A 1 109 ? 17.547 13.586 3.752 1 94.75 109 ILE A CA 1
ATOM 843 C C . ILE A 1 109 ? 16.594 14.68 3.279 1 94.75 109 ILE A C 1
ATOM 845 O O . ILE A 1 109 ? 16.969 15.859 3.236 1 94.75 109 ILE A O 1
ATOM 849 N N . ARG A 1 110 ? 15.367 14.32 2.988 1 93 110 ARG A N 1
ATOM 850 C CA . ARG A 1 110 ? 14.367 15.289 2.557 1 93 110 ARG A CA 1
ATOM 851 C C . ARG A 1 110 ? 14.117 16.328 3.641 1 93 110 ARG A C 1
ATOM 853 O O . ARG A 1 110 ? 14.008 17.516 3.352 1 93 110 ARG A O 1
ATOM 860 N N . ILE A 1 111 ? 14.023 15.883 4.883 1 90.19 111 ILE A N 1
ATOM 861 C CA . ILE A 1 111 ? 13.766 16.75 6.02 1 90.19 111 ILE A CA 1
ATOM 862 C C . ILE A 1 111 ? 14.961 17.672 6.242 1 90.19 111 ILE A C 1
ATOM 864 O O . ILE A 1 111 ? 14.797 18.875 6.461 1 90.19 111 ILE A O 1
ATOM 868 N N . SER A 1 112 ? 16.141 17.094 6.191 1 92.38 112 SER A N 1
ATOM 869 C CA . SER A 1 112 ? 17.375 17.859 6.387 1 92.38 112 SER A CA 1
ATOM 870 C C . SER A 1 112 ? 17.5 18.969 5.352 1 92.38 112 SER A C 1
ATOM 872 O O . SER A 1 112 ? 17.922 20.078 5.68 1 92.38 112 SER A O 1
ATOM 874 N N . GLU A 1 113 ? 17.172 18.656 4.117 1 91 113 GLU A N 1
ATOM 875 C 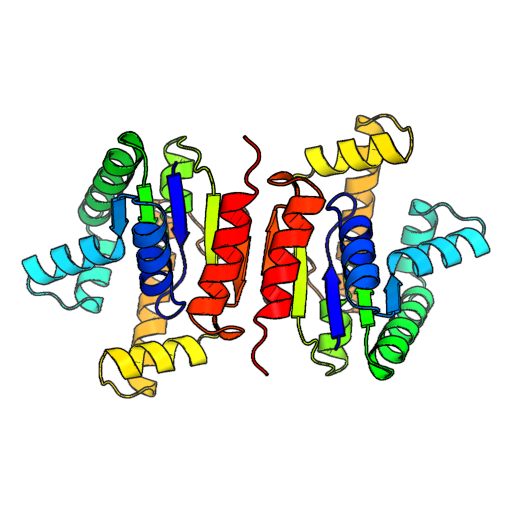CA . GLU A 1 113 ? 17.234 19.641 3.037 1 91 113 GLU A CA 1
ATOM 876 C C . GLU A 1 113 ? 16.219 20.75 3.24 1 91 113 GLU A C 1
ATOM 878 O O . GLU A 1 113 ? 16.516 21.922 3 1 91 113 GLU A O 1
ATOM 883 N N . ARG A 1 114 ? 15.125 20.422 3.744 1 84.69 114 ARG A N 1
ATOM 884 C CA . ARG A 1 114 ? 14.047 21.391 3.959 1 84.69 114 ARG A CA 1
ATOM 885 C C . ARG A 1 114 ? 14.352 22.297 5.145 1 84.69 114 ARG A C 1
ATOM 887 O O . ARG A 1 114 ? 14.078 23.5 5.094 1 84.69 114 ARG A O 1
ATOM 894 N N . GLU A 1 115 ? 14.891 21.703 6.203 1 83.38 115 GLU A N 1
ATOM 895 C CA . GLU A 1 115 ? 15.094 22.438 7.445 1 83.38 115 GLU A CA 1
ATOM 896 C C . GLU A 1 115 ? 16.531 22.938 7.562 1 83.38 115 GLU A C 1
ATOM 898 O O . GLU A 1 115 ? 16.906 23.578 8.547 1 83.38 115 GLU A O 1
ATOM 903 N N . ASN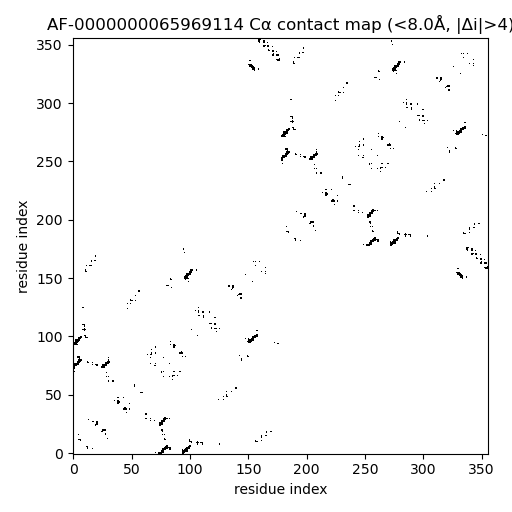 A 1 116 ? 17.344 22.703 6.594 1 86 116 ASN A N 1
ATOM 904 C CA . ASN A 1 116 ? 18.75 23.094 6.605 1 86 116 ASN A CA 1
ATOM 905 C C . ASN A 1 116 ? 19.453 22.625 7.879 1 86 116 ASN A C 1
ATOM 907 O O . ASN A 1 116 ? 20.062 23.438 8.586 1 86 116 ASN A O 1
ATOM 911 N N . GLU A 1 117 ? 19.328 21.391 8.18 1 86.81 117 GLU A N 1
ATOM 912 C CA . GLU A 1 117 ? 19.922 20.75 9.359 1 86.81 117 GLU A CA 1
ATOM 913 C C . GLU A 1 117 ? 20.797 19.562 8.961 1 86.81 117 GLU A C 1
ATOM 915 O O . GLU A 1 117 ? 20.641 19.016 7.879 1 86.81 117 GLU A O 1
ATOM 920 N N . ASN A 1 118 ? 21.766 19.297 9.867 1 91.06 118 ASN A N 1
ATOM 921 C CA . ASN A 1 118 ? 22.578 18.109 9.68 1 91.06 118 ASN A CA 1
ATOM 922 C C . ASN A 1 118 ? 21.734 16.844 9.633 1 91.06 118 ASN A C 1
ATOM 924 O O . ASN A 1 118 ? 20.828 16.656 10.445 1 91.06 118 ASN A O 1
ATOM 928 N N . VAL A 1 119 ? 22.094 15.961 8.766 1 89.75 119 VAL A N 1
ATOM 929 C CA . VAL A 1 119 ? 21.297 14.781 8.484 1 89.75 119 VAL A CA 1
ATOM 930 C C . VAL A 1 119 ? 21.266 13.875 9.719 1 89.75 119 VAL A C 1
ATOM 932 O O . VAL A 1 119 ? 20.219 13.32 10.062 1 89.75 119 VAL A O 1
ATOM 935 N N . ASP A 1 120 ? 22.328 13.742 10.336 1 89.88 120 ASP A N 1
ATOM 936 C CA . ASP A 1 120 ? 22.391 12.867 11.5 1 89.88 120 ASP A CA 1
ATOM 937 C C . ASP A 1 120 ? 21.516 13.383 12.641 1 89.88 120 ASP A C 1
ATOM 939 O O . ASP A 1 120 ? 20.844 12.609 13.312 1 89.88 120 ASP A O 1
ATOM 943 N N . LEU A 1 121 ? 21.641 14.625 12.852 1 87.62 121 LEU A N 1
ATOM 944 C CA . LEU A 1 121 ? 20.812 15.258 13.875 1 87.62 121 LEU A CA 1
ATOM 945 C C . LEU A 1 121 ? 19.328 15.18 13.516 1 87.62 121 LEU A C 1
ATOM 947 O O . LEU A 1 121 ? 18.484 14.906 14.367 1 87.62 121 LEU A O 1
ATOM 951 N N . ALA A 1 122 ? 19.062 15.344 12.297 1 86.94 122 ALA A N 1
ATOM 952 C CA . ALA A 1 122 ? 17.688 15.258 11.805 1 86.94 122 ALA A CA 1
ATOM 953 C C . ALA A 1 122 ? 17.125 13.859 12.016 1 86.94 122 ALA A C 1
ATOM 955 O O . ALA A 1 122 ? 15.961 13.711 12.398 1 86.94 122 ALA A O 1
ATOM 956 N N . LEU A 1 123 ? 17.938 12.883 11.766 1 89.88 123 LEU A N 1
ATOM 957 C CA . LEU A 1 123 ? 17.516 11.492 11.914 1 89.88 123 LEU A CA 1
ATOM 958 C C . LEU A 1 123 ? 17.156 11.188 13.367 1 89.88 123 LEU A C 1
ATOM 960 O O . LEU A 1 123 ? 16.125 10.57 13.641 1 89.88 123 LEU A O 1
ATOM 964 N N . GLU A 1 124 ? 17.969 11.586 14.203 1 89.88 124 GLU A N 1
ATOM 965 C CA . GLU A 1 124 ? 17.734 11.336 15.625 1 89.88 124 GLU A CA 1
ATOM 966 C C . GLU A 1 124 ? 16.453 12.008 16.094 1 89.88 124 GLU A C 1
ATOM 968 O O . GLU A 1 124 ? 15.664 11.398 16.828 1 89.88 124 GLU A O 1
ATOM 973 N N . LYS A 1 125 ? 16.297 13.211 15.727 1 87.25 125 LYS A N 1
ATOM 974 C CA . LYS A 1 125 ? 15.094 13.961 16.094 1 87.25 125 LYS A CA 1
ATOM 975 C C . LYS A 1 125 ? 13.844 13.305 15.508 1 87.25 125 LYS A C 1
ATOM 977 O O . LYS A 1 125 ? 12.82 13.195 16.188 1 87.25 125 LYS A O 1
ATOM 982 N N . MET A 1 126 ? 13.969 12.82 14.305 1 89.25 126 MET A N 1
ATOM 983 C CA . MET A 1 126 ? 12.859 12.188 13.602 1 89.25 126 MET A CA 1
ATOM 984 C C . MET A 1 126 ? 12.438 10.898 14.297 1 89.25 126 MET A C 1
ATOM 986 O O . MET A 1 126 ? 11.25 10.688 14.562 1 89.25 126 MET A O 1
ATOM 990 N N . ILE A 1 127 ? 13.391 10.133 14.633 1 90.25 127 ILE A N 1
ATOM 991 C CA . ILE A 1 127 ? 13.125 8.844 15.25 1 90.25 127 ILE A CA 1
ATOM 992 C C . ILE A 1 127 ? 12.5 9.047 16.625 1 90.25 127 ILE A C 1
ATOM 994 O O . ILE A 1 127 ? 11.531 8.375 16.984 1 90.25 127 ILE A O 1
ATOM 998 N N . SER A 1 128 ? 13.039 9.953 17.344 1 90.19 128 SER A N 1
ATOM 999 C CA . SER A 1 128 ? 12.531 10.25 18.688 1 90.19 128 SER A CA 1
ATOM 1000 C C . SER A 1 128 ? 11.094 10.75 18.625 1 90.19 128 SER A C 1
ATOM 1002 O O . SER A 1 128 ? 10.242 10.305 19.406 1 90.19 128 SER A O 1
ATOM 1004 N N . ARG A 1 129 ? 10.891 11.594 17.734 1 87.44 129 ARG A N 1
ATOM 1005 C CA . ARG A 1 129 ? 9.547 12.164 17.594 1 87.44 129 ARG A CA 1
ATOM 1006 C C . ARG A 1 129 ? 8.547 11.094 17.172 1 87.44 129 ARG A C 1
ATOM 1008 O O . ARG A 1 129 ? 7.438 11.031 17.719 1 87.44 129 ARG A O 1
ATOM 1015 N N . GLU A 1 130 ? 8.93 10.312 16.234 1 91.31 130 GLU A N 1
ATOM 1016 C CA . GLU A 1 130 ? 8.039 9.258 15.75 1 91.31 130 GLU A CA 1
ATOM 1017 C C . GLU A 1 130 ? 7.711 8.266 16.859 1 91.31 130 GLU A C 1
ATOM 1019 O O . GLU A 1 130 ? 6.582 7.781 16.953 1 91.31 130 GLU A O 1
ATOM 1024 N N . ALA A 1 131 ? 8.68 8 17.672 1 91.19 131 ALA A N 1
ATOM 1025 C CA . ALA A 1 131 ? 8.453 7.082 18.781 1 91.19 131 ALA A CA 1
ATOM 1026 C C . ALA A 1 131 ? 7.469 7.676 19.781 1 91.19 131 ALA A C 1
ATOM 1028 O O . ALA A 1 131 ? 6.57 6.984 20.266 1 91.19 131 ALA A O 1
ATOM 1029 N N . SER A 1 132 ? 7.648 8.938 20.094 1 88.25 132 SER A N 1
ATOM 1030 C CA . SER A 1 132 ? 6.758 9.648 21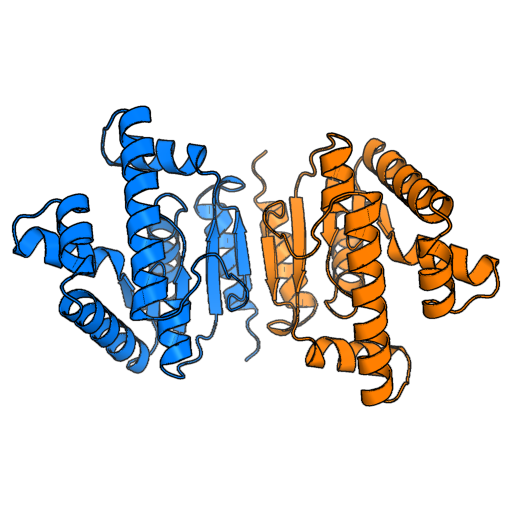 1 88.25 132 SER A CA 1
ATOM 1031 C C . SER A 1 132 ? 5.332 9.695 20.453 1 88.25 132 SER A C 1
ATOM 1033 O O . SER A 1 132 ? 4.375 9.422 21.188 1 88.25 132 SER A O 1
ATOM 1035 N N . GLU A 1 133 ? 5.215 9.938 19.203 1 89.19 133 GLU A N 1
ATOM 1036 C CA . GLU A 1 133 ? 3.904 10.039 18.562 1 89.19 133 GLU A CA 1
ATOM 1037 C C . GLU A 1 133 ? 3.207 8.688 18.5 1 89.19 133 GLU A C 1
ATOM 1039 O O . GLU A 1 133 ? 2.012 8.586 18.781 1 89.19 133 GLU A O 1
ATOM 1044 N N . LYS A 1 134 ? 3.969 7.715 18.125 1 92 134 LYS A N 1
ATOM 1045 C CA . LYS A 1 134 ? 3.414 6.363 18.078 1 92 134 LYS A CA 1
ATOM 1046 C C . LYS A 1 134 ? 2.848 5.957 19.438 1 92 134 LYS A C 1
ATOM 1048 O O . LYS A 1 134 ? 1.757 5.387 19.516 1 92 134 LYS A O 1
ATOM 1053 N N . LYS A 1 135 ? 3.611 6.234 20.422 1 90.38 135 LYS A N 1
ATOM 1054 C CA . LYS A 1 135 ? 3.166 5.938 21.781 1 90.38 135 LYS A CA 1
ATOM 1055 C C . LYS A 1 135 ? 1.877 6.688 22.109 1 90.38 135 LYS A C 1
ATOM 1057 O O . LYS A 1 135 ? 0.927 6.098 22.641 1 90.38 135 LYS A O 1
ATOM 1062 N N . ARG A 1 136 ? 1.855 7.945 21.844 1 90.25 136 ARG A N 1
ATOM 1063 C CA . ARG A 1 136 ? 0.697 8.789 22.109 1 90.25 136 ARG A CA 1
ATOM 1064 C C . ARG A 1 136 ? -0.529 8.297 21.344 1 90.25 136 ARG A C 1
ATOM 1066 O O . ARG A 1 136 ? -1.623 8.211 21.906 1 90.25 136 ARG A O 1
ATOM 1073 N N . TYR A 1 137 ? -0.325 7.906 20.078 1 93.25 137 TYR A N 1
ATOM 1074 C CA . TYR A 1 137 ? -1.427 7.43 19.25 1 93.25 137 TYR A CA 1
ATOM 1075 C C . TYR A 1 137 ? -2.029 6.152 19.828 1 93.25 137 TYR A C 1
ATOM 1077 O O . TYR A 1 137 ? -3.252 5.992 19.844 1 93.25 137 TYR A O 1
ATOM 1085 N N . LYS A 1 138 ? -1.219 5.32 20.266 1 94.31 138 LYS A N 1
ATOM 1086 C CA . LYS A 1 138 ? -1.679 4.078 20.875 1 94.31 138 LYS A CA 1
ATOM 1087 C C . LYS A 1 138 ? -2.424 4.352 22.188 1 94.31 138 LYS A C 1
ATOM 1089 O O . LYS A 1 138 ? -3.508 3.809 22.406 1 94.31 138 LYS A O 1
ATOM 1094 N N . GLU A 1 139 ? -1.917 5.199 23 1 91.75 139 GLU A N 1
ATOM 1095 C CA . GLU A 1 139 ? -2.463 5.453 24.328 1 91.75 139 GLU A CA 1
ATOM 1096 C C . GLU A 1 139 ? -3.773 6.23 24.25 1 91.75 139 GLU A C 1
ATOM 1098 O O . GLU A 1 139 ? -4.723 5.93 24.969 1 91.75 139 GLU A O 1
ATOM 1103 N N . ILE A 1 140 ? -3.787 7.211 23.328 1 89.44 140 ILE A N 1
ATOM 1104 C CA . ILE A 1 140 ? -4.934 8.109 23.281 1 89.44 140 ILE A CA 1
ATOM 1105 C C . ILE A 1 140 ? -6.031 7.504 22.422 1 89.44 140 ILE A C 1
ATOM 1107 O O . ILE A 1 140 ? -7.215 7.566 22.766 1 89.44 140 ILE A O 1
ATOM 1111 N N . TYR A 1 141 ? -5.609 6.812 21.344 1 93.44 141 TYR A N 1
ATOM 1112 C CA . TYR A 1 141 ? -6.598 6.426 20.344 1 93.44 141 TYR A CA 1
ATOM 1113 C C . TYR A 1 141 ? -6.664 4.91 20.203 1 93.44 141 TYR A C 1
ATOM 1115 O O . TYR A 1 141 ? -7.574 4.379 19.562 1 93.44 141 TYR A O 1
ATOM 1123 N N . ASN A 1 142 ? -5.73 4.215 20.781 1 95.69 142 ASN A N 1
ATOM 1124 C CA . ASN A 1 142 ? -5.566 2.785 20.531 1 95.69 142 ASN A CA 1
ATOM 1125 C C . ASN A 1 142 ? -5.328 2.502 19.047 1 95.69 142 ASN A C 1
ATOM 1127 O O . ASN A 1 142 ? -5.93 1.586 18.484 1 95.69 142 ASN A O 1
ATOM 1131 N N . ILE A 1 143 ? -4.531 3.365 18.453 1 95.38 143 ILE A N 1
ATOM 1132 C CA . ILE A 1 143 ? -4.195 3.234 17.031 1 95.38 143 ILE A CA 1
ATOM 1133 C C . ILE A 1 143 ? -2.734 2.812 16.891 1 95.38 143 ILE A C 1
ATOM 1135 O O . ILE A 1 143 ? -1.845 3.414 17.5 1 95.38 143 ILE A O 1
ATOM 1139 N N . GLU A 1 144 ? -2.545 1.719 16.188 1 95.75 144 GLU A N 1
ATOM 1140 C CA . GLU A 1 144 ? -1.212 1.357 15.711 1 95.75 144 GLU A CA 1
ATOM 1141 C C . GLU A 1 144 ? -0.923 1.983 14.352 1 95.75 144 GLU A C 1
ATOM 1143 O O . GLU A 1 144 ? -1.401 1.496 13.32 1 95.75 144 GLU A O 1
ATOM 1148 N N . ILE A 1 145 ? -0.09 2.99 14.32 1 94.94 145 ILE A N 1
ATOM 1149 C CA . ILE A 1 145 ? 0.097 3.807 13.125 1 94.94 145 ILE A CA 1
ATOM 1150 C C . ILE A 1 145 ? 0.711 2.961 12.016 1 94.94 145 ILE A C 1
ATOM 1152 O O . ILE A 1 145 ? 0.585 3.291 10.828 1 94.94 145 ILE A O 1
ATOM 1156 N N . ASP A 1 146 ? 1.368 1.849 12.406 1 94.44 146 ASP A N 1
ATOM 1157 C CA . ASP A 1 146 ? 1.99 0.966 11.422 1 94.44 146 ASP A CA 1
ATOM 1158 C C . ASP A 1 146 ? 0.955 0.053 10.766 1 94.44 146 ASP A C 1
ATOM 1160 O O . ASP A 1 146 ? 1.259 -0.646 9.797 1 94.44 146 ASP A O 1
ATOM 1164 N N . ASP A 1 147 ? -0.246 0.036 11.352 1 95.75 147 ASP A N 1
ATOM 1165 C CA . ASP A 1 147 ? -1.337 -0.695 10.719 1 95.75 147 ASP A CA 1
ATOM 1166 C C . ASP A 1 147 ? -1.875 0.063 9.508 1 95.75 147 ASP A C 1
ATOM 1168 O O . ASP A 1 147 ? -2.627 1.029 9.656 1 95.75 147 ASP A O 1
ATOM 1172 N N . LEU A 1 148 ? -1.549 -0.46 8.344 1 97.31 148 LEU A N 1
ATOM 1173 C CA . LEU A 1 148 ? -1.911 0.254 7.121 1 97.31 148 LEU A CA 1
ATOM 1174 C C . LEU A 1 148 ? -3.121 -0.39 6.453 1 97.31 148 LEU A C 1
ATOM 1176 O O . LEU A 1 148 ? -3.416 -0.109 5.289 1 97.31 148 LEU A O 1
ATOM 1180 N N . SER A 1 149 ? -3.859 -1.211 7.156 1 95.25 149 SER A N 1
ATOM 1181 C CA . SER A 1 149 ? -4.934 -2.027 6.602 1 95.25 149 SER A CA 1
ATOM 1182 C C . SER A 1 149 ? -6.102 -1.165 6.141 1 95.25 149 SER A C 1
ATOM 1184 O O . SER A 1 149 ? -6.844 -1.55 5.234 1 95.25 149 SER A O 1
ATOM 1186 N N . ILE A 1 150 ? -6.242 0.045 6.656 1 96.5 150 ILE A N 1
ATOM 1187 C CA . ILE A 1 150 ? -7.438 0.841 6.391 1 96.5 150 ILE A CA 1
ATOM 1188 C C . ILE A 1 150 ? -7.254 1.623 5.09 1 96.5 150 ILE A C 1
ATOM 1190 O O . ILE A 1 150 ? -8.211 2.207 4.57 1 96.5 150 ILE A O 1
ATOM 1194 N N . TYR A 1 151 ? -6.043 1.671 4.605 1 98.38 151 TYR A N 1
ATOM 1195 C CA . TYR A 1 151 ? -5.773 2.518 3.449 1 98.38 151 TYR A CA 1
ATOM 1196 C C . TYR A 1 151 ? -6.059 1.775 2.148 1 98.38 151 TYR A C 1
ATOM 1198 O O . TYR A 1 151 ? -5.777 0.581 2.035 1 98.38 151 TYR A O 1
ATOM 1206 N N . ASP A 1 152 ? -6.555 2.523 1.19 1 98.31 152 ASP A N 1
ATOM 1207 C CA . ASP A 1 152 ? -6.891 1.963 -0.115 1 98.31 152 ASP A CA 1
ATOM 1208 C C . ASP A 1 152 ? -5.637 1.768 -0.966 1 98.31 152 ASP A C 1
ATOM 1210 O O . ASP A 1 152 ? -5.582 0.86 -1.799 1 98.31 152 ASP A O 1
ATOM 1214 N N . ILE A 1 153 ? -4.707 2.684 -0.772 1 98.69 153 ILE A N 1
ATOM 1215 C CA . ILE A 1 153 ? -3.449 2.623 -1.507 1 98.69 153 ILE A CA 1
ATOM 1216 C C . ILE A 1 153 ? -2.293 3.008 -0.585 1 98.69 153 ILE A C 1
ATOM 1218 O O . ILE A 1 153 ? -2.402 3.961 0.19 1 98.69 153 ILE A O 1
ATOM 1222 N N . VAL A 1 154 ? -1.268 2.238 -0.649 1 98.81 154 VAL A N 1
ATOM 1223 C CA . VAL A 1 154 ? 0.009 2.561 -0.018 1 98.81 154 VAL A CA 1
ATOM 1224 C C . VAL A 1 154 ? 1.097 2.678 -1.083 1 98.81 154 VAL A C 1
ATOM 1226 O O . VAL A 1 154 ? 1.254 1.787 -1.921 1 98.81 154 VAL A O 1
ATOM 1229 N N . ILE A 1 155 ? 1.871 3.787 -1.088 1 98.81 155 ILE A N 1
ATOM 1230 C CA . ILE A 1 155 ? 2.844 4.055 -2.143 1 98.81 155 ILE A CA 1
ATOM 1231 C C . ILE A 1 155 ? 4.211 4.336 -1.522 1 98.81 155 ILE A C 1
ATOM 1233 O O . ILE A 1 155 ? 4.336 5.184 -0.636 1 98.81 155 ILE A O 1
ATOM 1237 N N . GLU A 1 156 ? 5.207 3.602 -1.969 1 98.44 156 GLU A N 1
ATOM 1238 C CA . GLU A 1 156 ? 6.594 3.977 -1.702 1 98.44 156 GLU A CA 1
ATOM 1239 C C . GLU A 1 156 ? 7 5.203 -2.514 1 98.44 156 GLU A C 1
ATOM 1241 O O . GLU A 1 156 ? 7.43 5.078 -3.662 1 98.44 156 GLU A O 1
ATOM 1246 N N . SER A 1 157 ? 6.961 6.324 -1.928 1 97.94 157 SER A N 1
ATOM 1247 C CA . SER A 1 157 ? 7.008 7.586 -2.66 1 97.94 157 SER A CA 1
ATOM 1248 C C . SER A 1 157 ? 8.391 7.832 -3.252 1 97.94 157 SER A C 1
ATOM 1250 O O . SER A 1 157 ? 8.547 8.633 -4.18 1 97.94 157 SER A O 1
ATOM 1252 N N . SER A 1 158 ? 9.469 7.172 -2.715 1 96.38 158 SER A N 1
ATOM 1253 C CA . SER A 1 158 ? 10.828 7.414 -3.186 1 96.38 158 SER A CA 1
ATOM 1254 C C . SER A 1 158 ? 11.07 6.77 -4.547 1 96.38 158 SER A C 1
ATOM 1256 O O . SER A 1 158 ? 12.062 7.059 -5.211 1 96.38 158 SER A O 1
ATOM 1258 N N . LYS A 1 159 ? 10.148 5.93 -4.945 1 96.44 159 LYS A N 1
ATOM 1259 C CA . LYS A 1 159 ? 10.289 5.23 -6.219 1 96.44 159 LYS A CA 1
ATOM 1260 C C . LYS A 1 159 ? 10 6.16 -7.395 1 96.44 159 LYS A C 1
ATOM 1262 O O . LYS A 1 159 ? 10.414 5.895 -8.523 1 96.44 159 LYS A O 1
ATOM 1267 N N . TRP A 1 160 ? 9.258 7.184 -7.148 1 97.5 160 TRP A N 1
ATOM 1268 C CA . TRP A 1 160 ? 8.891 8.18 -8.148 1 97.5 160 TRP A CA 1
ATOM 1269 C C . TRP A 1 160 ? 9.25 9.586 -7.676 1 97.5 160 TRP A C 1
ATOM 1271 O O . TRP A 1 160 ? 9.57 9.789 -6.504 1 97.5 160 TRP A O 1
ATOM 1281 N N . ASP A 1 161 ? 9.25 10.547 -8.641 1 96.06 161 ASP A N 1
ATOM 1282 C CA . ASP A 1 161 ? 9.25 11.945 -8.227 1 96.06 161 ASP A CA 1
ATOM 1283 C C . ASP A 1 161 ? 7.84 12.414 -7.863 1 96.06 161 ASP A C 1
ATOM 1285 O O . ASP A 1 161 ? 6.887 11.633 -7.938 1 96.06 161 ASP A O 1
ATOM 1289 N N . ALA A 1 162 ? 7.707 13.625 -7.477 1 95.94 162 ALA A N 1
ATOM 1290 C CA . ALA A 1 162 ? 6.441 14.164 -6.992 1 95.94 162 ALA A CA 1
ATOM 1291 C C . ALA A 1 162 ? 5.352 14.047 -8.055 1 95.94 162 ALA A C 1
ATOM 1293 O O . ALA A 1 162 ? 4.219 13.672 -7.754 1 95.94 162 ALA A O 1
ATOM 1294 N N . ASN A 1 163 ? 5.676 14.32 -9.266 1 97 163 ASN A N 1
ATOM 1295 C CA . ASN A 1 163 ? 4.707 14.234 -10.352 1 97 163 ASN A CA 1
ATOM 1296 C C . ASN A 1 163 ? 4.281 12.789 -10.609 1 97 163 ASN A C 1
ATOM 1298 O O . ASN A 1 163 ? 3.117 12.531 -10.922 1 97 163 ASN A O 1
ATOM 1302 N N . GLY A 1 164 ? 5.234 11.906 -10.492 1 98 164 GLY A N 1
ATOM 1303 C CA . GLY A 1 164 ? 4.906 10.5 -10.656 1 98 164 GLY A CA 1
ATOM 1304 C C . GLY A 1 164 ? 3.92 9.992 -9.617 1 98 164 GLY A C 1
ATOM 1305 O O . GLY A 1 164 ? 2.957 9.297 -9.953 1 98 164 GLY A O 1
ATOM 1306 N N . VAL A 1 165 ? 4.188 10.328 -8.359 1 98.44 165 VAL A N 1
ATOM 1307 C CA . VAL A 1 165 ? 3.273 9.953 -7.289 1 98.44 165 VAL A CA 1
ATOM 1308 C C . VAL A 1 165 ? 1.895 10.555 -7.551 1 98.44 165 VAL A C 1
ATOM 1310 O O . VAL A 1 165 ? 0.878 9.867 -7.441 1 98.44 165 VAL A O 1
ATOM 1313 N N . PHE A 1 166 ? 1.867 11.836 -7.977 1 98.44 166 PHE A N 1
ATOM 1314 C CA . PHE A 1 166 ? 0.627 12.531 -8.297 1 98.44 166 PHE A CA 1
ATOM 1315 C C . PHE A 1 166 ? -0.118 11.812 -9.422 1 98.44 166 PHE A C 1
ATOM 1317 O O . PHE A 1 166 ? -1.33 11.602 -9.328 1 98.44 166 PHE A O 1
ATOM 1324 N N . ASN A 1 167 ? 0.582 11.398 -10.422 1 98.19 167 ASN A N 1
ATOM 1325 C CA . ASN A 1 167 ? -0.035 10.742 -11.57 1 98.19 167 ASN A CA 1
ATOM 1326 C C . ASN A 1 167 ? -0.694 9.422 -11.18 1 98.19 167 ASN A C 1
ATOM 1328 O O . ASN A 1 167 ? -1.768 9.086 -11.68 1 98.19 167 ASN A O 1
ATOM 1332 N N . ILE A 1 168 ? -0.079 8.695 -10.344 1 98.62 168 ILE A N 1
ATOM 1333 C CA . ILE A 1 168 ? -0.631 7.434 -9.859 1 98.62 168 ILE A CA 1
ATOM 1334 C C . ILE A 1 168 ? -1.936 7.691 -9.109 1 98.62 168 ILE A C 1
ATOM 1336 O O . ILE A 1 168 ? -2.955 7.055 -9.383 1 98.62 168 ILE A O 1
ATOM 1340 N N . ILE A 1 169 ? -1.914 8.656 -8.219 1 98.62 169 ILE A N 1
ATOM 1341 C CA . ILE A 1 169 ? -3.072 8.969 -7.391 1 98.62 169 ILE A CA 1
ATOM 1342 C C . ILE A 1 169 ? -4.184 9.562 -8.258 1 98.62 169 ILE A C 1
ATOM 1344 O O . ILE A 1 169 ? -5.363 9.297 -8.023 1 98.62 169 ILE A O 1
ATOM 1348 N N . GLU A 1 170 ? -3.795 10.383 -9.219 1 98.19 170 GLU A N 1
ATOM 1349 C CA . GLU A 1 170 ? -4.781 10.938 -10.141 1 98.19 170 GLU A CA 1
ATOM 1350 C C . GLU A 1 170 ? -5.574 9.828 -10.828 1 98.19 170 GLU A C 1
ATOM 1352 O O . GLU A 1 170 ? -6.801 9.914 -10.938 1 98.19 170 GLU A O 1
ATOM 1357 N N . LYS A 1 171 ? -4.902 8.82 -11.266 1 98 171 LYS A N 1
ATOM 1358 C CA . LYS A 1 171 ? -5.598 7.707 -11.922 1 98 171 LYS A CA 1
ATOM 1359 C C . LYS A 1 171 ? -6.504 6.977 -10.938 1 98 171 LYS A C 1
ATOM 1361 O O . LYS A 1 171 ? -7.59 6.523 -11.305 1 98 171 LYS A O 1
ATOM 1366 N N . ALA A 1 172 ? -6 6.82 -9.711 1 98.5 172 ALA A N 1
ATOM 1367 C CA . ALA A 1 172 ? -6.848 6.215 -8.68 1 98.5 172 ALA A CA 1
ATOM 1368 C C . ALA A 1 172 ? -8.141 7.008 -8.5 1 98.5 172 ALA A C 1
ATOM 1370 O O . ALA A 1 172 ? -9.227 6.43 -8.422 1 98.5 172 ALA A O 1
ATOM 1371 N N . ILE A 1 173 ? -8.008 8.328 -8.469 1 98.19 173 ILE A N 1
ATOM 1372 C CA . ILE A 1 173 ? -9.156 9.203 -8.281 1 98.19 173 ILE A CA 1
ATOM 1373 C C . ILE A 1 173 ? -10.094 9.086 -9.477 1 98.19 173 ILE A C 1
ATOM 1375 O O . ILE A 1 173 ? -11.312 8.93 -9.312 1 98.19 173 ILE A O 1
ATOM 1379 N N . GLU A 1 174 ? -9.57 9.055 -10.641 1 97.56 174 GLU A N 1
ATOM 1380 C CA . GLU A 1 174 ? -10.352 9.094 -11.867 1 97.56 174 GLU A CA 1
ATOM 1381 C C . GLU A 1 174 ? -11.102 7.777 -12.086 1 97.56 174 GLU A C 1
ATOM 1383 O O . GLU A 1 174 ? -12.062 7.723 -12.852 1 97.56 174 GLU A O 1
ATOM 1388 N N . ASN A 1 175 ? -10.688 6.75 -11.422 1 97.31 175 ASN A N 1
ATOM 1389 C CA . ASN A 1 175 ? -11.289 5.445 -11.672 1 97.31 175 ASN A CA 1
ATOM 1390 C C . ASN A 1 175 ? -12.125 4.977 -10.484 1 97.31 175 ASN A C 1
ATOM 1392 O O . ASN A 1 175 ? -12.547 3.818 -10.438 1 97.31 175 ASN A O 1
ATOM 1396 N N . LEU A 1 176 ? -12.281 5.887 -9.523 1 93.69 176 LEU A N 1
ATOM 1397 C CA . LEU A 1 176 ? -13.156 5.527 -8.414 1 93.69 176 LEU A CA 1
ATOM 1398 C C . LEU A 1 176 ? -14.547 5.16 -8.922 1 93.69 176 LEU A C 1
ATOM 1400 O O . LEU A 1 176 ? -15.062 5.785 -9.852 1 93.69 176 LEU A O 1
ATOM 1404 N N . LYS A 1 177 ? -14.961 4.027 -8.445 1 75.69 177 LYS A N 1
ATOM 1405 C CA . LYS A 1 177 ? -16.312 3.59 -8.781 1 75.69 177 LYS A CA 1
ATOM 1406 C C . LYS A 1 177 ? -17.359 4.582 -8.281 1 75.69 177 LYS A C 1
ATOM 1408 O O . LYS A 1 177 ? -17.234 5.105 -7.168 1 75.69 177 LYS A O 1
ATOM 1413 N N . ALA A 1 178 ? -18.188 5.105 -9.234 1 54.41 178 ALA A N 1
ATOM 1414 C CA . ALA A 1 178 ? -19.312 5.973 -8.898 1 54.41 178 ALA A CA 1
ATOM 1415 C C . ALA A 1 178 ? -20.203 5.328 -7.84 1 54.41 178 ALA A C 1
ATOM 1417 O O . ALA A 1 178 ? -20.281 4.102 -7.746 1 54.41 178 ALA A O 1
ATOM 1418 N N . MET B 1 1 ? 12.711 -5.32 -17.953 1 94 1 MET B N 1
ATOM 1419 C CA . MET B 1 1 ? 11.75 -4.859 -16.953 1 94 1 MET B CA 1
ATOM 1420 C C . MET B 1 1 ? 11.188 -6.035 -16.172 1 94 1 MET B C 1
ATOM 1422 O O . MET B 1 1 ? 10.75 -7.027 -16.75 1 94 1 MET B O 1
ATOM 1426 N N . ILE B 1 2 ? 11.227 -5.938 -14.805 1 96.75 2 ILE B N 1
ATOM 1427 C CA . ILE B 1 2 ? 10.719 -6.992 -13.93 1 96.75 2 ILE B CA 1
ATOM 1428 C C . ILE B 1 2 ? 9.695 -6.41 -12.961 1 96.75 2 ILE B C 1
ATOM 1430 O O . ILE B 1 2 ? 9.992 -5.477 -12.219 1 96.75 2 ILE B O 1
ATOM 1434 N N . ILE B 1 3 ? 8.492 -7.012 -13.023 1 98.12 3 ILE B N 1
ATOM 1435 C CA . ILE B 1 3 ? 7.406 -6.594 -12.141 1 98.12 3 ILE B CA 1
ATOM 1436 C C . ILE B 1 3 ? 6.914 -7.785 -11.328 1 98.12 3 ILE B C 1
ATOM 1438 O O . ILE B 1 3 ? 6.766 -8.891 -11.852 1 98.12 3 ILE B O 1
ATOM 1442 N N . THR B 1 4 ? 6.719 -7.582 -10.047 1 98.44 4 THR B N 1
ATOM 1443 C CA . THR B 1 4 ? 6.082 -8.617 -9.242 1 98.44 4 THR B CA 1
ATOM 1444 C C . THR B 1 4 ? 4.684 -8.18 -8.805 1 98.44 4 THR B C 1
ATOM 1446 O O . THR B 1 4 ? 4.457 -7.008 -8.508 1 98.44 4 THR B O 1
ATOM 1449 N N . ILE B 1 5 ? 3.799 -9.086 -8.828 1 98.62 5 ILE B N 1
ATOM 1450 C CA . ILE B 1 5 ? 2.453 -8.875 -8.305 1 98.62 5 ILE B CA 1
ATOM 1451 C C . ILE B 1 5 ? 2.088 -9.992 -7.336 1 98.62 5 ILE B C 1
ATOM 1453 O O . ILE B 1 5 ? 2.021 -11.164 -7.723 1 98.62 5 ILE B O 1
ATOM 1457 N N . GLY B 1 6 ? 1.96 -9.602 -6.105 1 98.19 6 GLY B N 1
ATOM 1458 C CA . GLY B 1 6 ? 1.528 -10.531 -5.074 1 98.19 6 GLY B CA 1
ATOM 1459 C C . GLY B 1 6 ? 0.165 -10.188 -4.5 1 98.19 6 GLY B C 1
ATOM 1460 O O . GLY B 1 6 ? -0.355 -9.094 -4.727 1 98.19 6 GLY B O 1
ATOM 1461 N N . GLY B 1 7 ? -0.429 -11.078 -3.785 1 97.69 7 GLY B N 1
ATOM 1462 C CA . GLY B 1 7 ? -1.724 -10.969 -3.131 1 97.69 7 GLY B CA 1
ATOM 1463 C C . GLY B 1 7 ? -2.326 -12.32 -2.779 1 97.69 7 GLY B C 1
ATOM 1464 O O . GLY B 1 7 ? -1.968 -13.336 -3.371 1 97.69 7 GLY B O 1
ATOM 1465 N N . LEU B 1 8 ? -3.232 -12.273 -1.868 1 95.88 8 LEU B N 1
ATOM 1466 C CA . LEU B 1 8 ? -3.936 -13.5 -1.5 1 95.88 8 LEU B CA 1
ATOM 1467 C C . LEU B 1 8 ? -4.969 -13.875 -2.559 1 95.88 8 LEU B C 1
ATOM 1469 O O . LEU B 1 8 ? -5.293 -13.062 -3.426 1 95.88 8 LEU B O 1
ATOM 1473 N N . PRO B 1 9 ? -5.406 -15.117 -2.535 1 91.94 9 PRO B N 1
ATOM 1474 C CA . PRO B 1 9 ? -6.414 -15.516 -3.52 1 91.94 9 PRO B CA 1
ATOM 1475 C C . PRO B 1 9 ? -7.637 -14.602 -3.512 1 91.94 9 PRO B C 1
ATOM 1477 O O . PRO B 1 9 ? -8.102 -14.195 -2.445 1 91.94 9 PRO B O 1
ATOM 1480 N N . GLY B 1 10 ? -8.078 -14.234 -4.664 1 94.06 10 GLY B N 1
ATOM 1481 C CA . GLY B 1 10 ? -9.297 -13.453 -4.781 1 94.06 10 GLY B CA 1
ATOM 1482 C C . GLY B 1 10 ? -9.047 -11.953 -4.832 1 94.06 10 GLY B C 1
ATOM 1483 O O . GLY B 1 10 ? -9.992 -11.164 -4.871 1 94.06 10 GLY B O 1
ATOM 1484 N N . THR B 1 11 ? -7.785 -11.523 -4.922 1 97.25 11 THR B N 1
ATOM 1485 C CA . THR B 1 11 ? -7.488 -10.094 -4.883 1 97.25 11 THR B CA 1
ATOM 1486 C C . THR B 1 11 ? -7.363 -9.523 -6.293 1 97.25 11 THR B C 1
ATOM 1488 O O . THR B 1 11 ? -7.281 -8.312 -6.477 1 97.25 11 THR B O 1
ATOM 1491 N N . GLY B 1 12 ? -7.254 -10.344 -7.348 1 96.25 12 GLY B N 1
ATOM 1492 C CA . GLY B 1 12 ? -7.227 -9.867 -8.727 1 96.25 12 GLY B CA 1
ATOM 1493 C C . GLY B 1 12 ? -5.836 -9.875 -9.328 1 96.25 12 GLY B C 1
ATOM 1494 O O . GLY B 1 12 ? -5.59 -9.219 -10.344 1 96.25 12 GLY B O 1
ATOM 1495 N N . THR B 1 13 ? -4.891 -10.656 -8.75 1 97.69 13 THR B N 1
ATOM 1496 C CA . THR B 1 13 ? -3.506 -10.672 -9.203 1 97.69 13 THR B CA 1
ATOM 1497 C C . THR B 1 13 ? -3.406 -11.266 -10.609 1 97.69 13 THR B C 1
ATOM 1499 O O . THR B 1 13 ? -2.699 -10.734 -11.461 1 97.69 13 THR B O 1
ATOM 1502 N N . THR B 1 14 ? -4.125 -12.359 -10.883 1 95.44 14 THR B N 1
ATOM 1503 C CA . THR B 1 14 ? -4.047 -13.031 -12.172 1 95.44 14 THR B CA 1
ATOM 1504 C C . THR B 1 14 ? -4.602 -12.141 -13.281 1 95.44 14 THR B C 1
ATOM 1506 O O . THR B 1 14 ? -3.965 -11.977 -14.32 1 95.44 14 THR B O 1
ATOM 1509 N N . THR B 1 15 ? -5.797 -11.586 -13.031 1 95.88 15 THR B N 1
ATOM 1510 C CA . THR B 1 15 ? -6.418 -10.695 -14 1 95.88 15 THR B CA 1
ATOM 1511 C C . THR B 1 15 ? -5.516 -9.5 -14.297 1 95.88 15 THR B C 1
ATOM 1513 O O . THR B 1 15 ? -5.273 -9.164 -15.461 1 95.88 15 THR B O 1
ATOM 1516 N N . THR B 1 16 ? -5.008 -8.867 -13.289 1 98.12 16 THR B N 1
ATOM 1517 C CA . THR B 1 16 ? -4.152 -7.691 -13.422 1 98.12 16 THR B CA 1
ATOM 1518 C C . THR B 1 16 ? -2.854 -8.047 -14.141 1 98.12 16 THR B C 1
ATOM 1520 O O . THR B 1 16 ? -2.416 -7.32 -15.039 1 98.12 16 THR B O 1
ATOM 1523 N N . SER B 1 17 ? -2.199 -9.164 -13.781 1 98.19 17 SER B N 1
ATOM 1524 C CA . SER B 1 17 ? -0.947 -9.594 -14.391 1 98.19 17 SER B CA 1
ATOM 1525 C C . SER B 1 17 ? -1.116 -9.836 -15.891 1 98.19 17 SER B C 1
ATOM 1527 O O . SER B 1 17 ? -0.246 -9.469 -16.688 1 98.19 17 SER B O 1
ATOM 1529 N N . LYS B 1 18 ? -2.213 -10.391 -16.25 1 97.31 18 LYS B N 1
ATOM 1530 C CA . LYS B 1 18 ? -2.484 -10.648 -17.656 1 97.31 18 LYS B CA 1
ATOM 1531 C C . LYS B 1 18 ? -2.602 -9.344 -18.438 1 97.31 18 LYS B C 1
ATOM 1533 O O . LYS B 1 18 ? -2.025 -9.211 -19.516 1 97.31 18 LYS B O 1
ATOM 1538 N N . LEU B 1 19 ? -3.346 -8.383 -17.875 1 97.94 19 LEU B N 1
ATOM 1539 C CA . LEU B 1 19 ? -3.52 -7.094 -18.531 1 97.94 19 LEU B CA 1
ATOM 1540 C C . LEU B 1 19 ? -2.176 -6.398 -18.719 1 97.94 19 LEU B C 1
ATOM 1542 O O . LEU B 1 19 ? -1.898 -5.859 -19.797 1 97.94 19 LEU B O 1
ATOM 1546 N N . ILE B 1 20 ? -1.338 -6.461 -17.719 1 98 20 ILE B N 1
ATOM 1547 C CA . ILE B 1 20 ? -0.04 -5.797 -17.766 1 98 20 ILE B CA 1
ATOM 1548 C C . ILE B 1 20 ? 0.868 -6.512 -18.766 1 98 20 ILE B C 1
ATOM 1550 O O . ILE B 1 20 ? 1.546 -5.871 -19.578 1 98 20 ILE B O 1
ATOM 1554 N N . SER B 1 21 ? 0.864 -7.844 -18.641 1 97.69 21 SER B N 1
ATOM 1555 C CA . SER B 1 21 ? 1.667 -8.648 -19.562 1 97.69 21 SER B CA 1
ATOM 1556 C C . SER B 1 21 ? 1.314 -8.359 -21.016 1 97.69 21 SER B C 1
ATOM 1558 O O . SER B 1 21 ? 2.203 -8.172 -21.844 1 97.69 21 SER B O 1
ATOM 1560 N N . GLU B 1 22 ? 0.067 -8.312 -21.344 1 97.5 22 GLU B N 1
ATOM 1561 C CA . GLU B 1 22 ? -0.413 -8.062 -22.703 1 97.5 22 GLU B CA 1
ATOM 1562 C C . GLU B 1 22 ? -0.041 -6.652 -23.172 1 97.5 22 GLU B C 1
ATOM 1564 O O . GLU B 1 22 ? 0.444 -6.469 -24.281 1 97.5 22 GLU B O 1
ATOM 1569 N N . LYS B 1 23 ? -0.193 -5.691 -22.359 1 97.25 23 LYS B N 1
ATOM 1570 C CA . LYS B 1 23 ? 0.059 -4.301 -22.703 1 97.25 23 LYS B CA 1
ATOM 1571 C C . LYS B 1 23 ? 1.541 -4.062 -22.984 1 97.25 23 LYS B C 1
ATOM 1573 O O . LYS B 1 23 ? 1.895 -3.344 -23.922 1 97.25 23 LYS B O 1
ATOM 1578 N N . TYR B 1 24 ? 2.416 -4.707 -22.203 1 97.38 24 TYR B N 1
ATOM 1579 C CA . TYR B 1 24 ? 3.826 -4.344 -22.25 1 97.38 24 TYR B CA 1
ATOM 1580 C C . TYR B 1 24 ? 4.652 -5.457 -22.891 1 97.38 24 TYR B C 1
ATOM 1582 O O . TYR B 1 24 ? 5.871 -5.332 -23.016 1 97.38 24 TYR B O 1
ATOM 1590 N N . GLY B 1 25 ? 4 -6.508 -23.234 1 96.56 25 GLY B N 1
ATOM 1591 C CA . GLY B 1 25 ? 4.695 -7.617 -23.859 1 96.56 25 GLY B CA 1
ATOM 1592 C C . GLY B 1 25 ? 5.656 -8.328 -22.922 1 96.56 25 GLY B C 1
ATOM 1593 O O . GLY B 1 25 ? 6.77 -8.68 -23.312 1 96.56 25 GLY B O 1
ATOM 1594 N N . LEU B 1 26 ? 5.293 -8.508 -21.688 1 97.19 26 LEU B N 1
ATOM 1595 C CA . LEU B 1 26 ? 6.125 -9.172 -20.688 1 97.19 26 LEU B CA 1
ATOM 1596 C C . LEU B 1 26 ? 5.762 -10.648 -20.578 1 97.19 26 LEU B C 1
ATOM 1598 O O . LEU B 1 26 ? 4.59 -11.008 -20.672 1 97.19 26 LEU B O 1
ATOM 1602 N N . ASN B 1 27 ? 6.816 -11.445 -20.328 1 96 27 ASN B N 1
ATOM 1603 C CA . ASN B 1 27 ? 6.543 -12.828 -19.969 1 96 27 ASN B CA 1
ATOM 1604 C C . ASN B 1 27 ? 5.812 -12.93 -18.641 1 96 27 ASN B C 1
ATOM 1606 O O . ASN B 1 27 ? 6.168 -12.242 -17.672 1 96 27 ASN B O 1
ATOM 1610 N N . HIS B 1 28 ? 4.789 -13.742 -18.688 1 96.81 28 HIS B N 1
ATOM 1611 C CA . HIS B 1 28 ? 3.994 -13.914 -17.484 1 96.81 28 HIS B CA 1
ATOM 1612 C C . HIS B 1 28 ? 4.27 -15.266 -16.828 1 96.81 28 HIS B C 1
ATOM 1614 O O . HIS B 1 28 ? 3.963 -16.312 -17.406 1 96.81 28 HIS B O 1
ATOM 1620 N N . VAL B 1 29 ? 4.902 -15.203 -15.664 1 95.38 29 VAL B N 1
ATOM 1621 C CA . VAL B 1 29 ? 5.125 -16.406 -14.859 1 95.38 29 VAL B CA 1
ATOM 1622 C C . VAL B 1 29 ? 4.301 -16.328 -13.578 1 95.38 29 VAL B C 1
ATOM 1624 O O . VAL B 1 29 ? 4.402 -15.359 -12.82 1 95.38 29 VAL B O 1
ATOM 1627 N N . CYS B 1 30 ? 3.527 -17.328 -13.352 1 95.19 30 CYS B N 1
ATOM 1628 C CA . CYS B 1 30 ? 2.625 -17.375 -12.203 1 95.19 30 CYS B CA 1
ATOM 1629 C C . CYS B 1 30 ? 2.959 -18.562 -11.297 1 95.19 30 CYS B C 1
ATOM 1631 O O . CYS B 1 30 ? 2.756 -19.719 -11.68 1 95.19 30 CYS B O 1
ATOM 1633 N N . ALA B 1 31 ? 3.43 -18.281 -10.109 1 92.44 31 ALA B N 1
ATOM 1634 C CA . ALA B 1 31 ? 3.768 -19.328 -9.148 1 92.44 31 ALA B CA 1
ATOM 1635 C C . ALA B 1 31 ? 2.541 -20.172 -8.797 1 92.44 31 ALA B C 1
ATOM 1637 O O . ALA B 1 31 ? 2.646 -21.375 -8.586 1 92.44 31 ALA B O 1
ATOM 1638 N N . GLY B 1 32 ? 1.386 -19.516 -8.758 1 89.5 32 GLY B N 1
ATOM 1639 C CA . GLY B 1 32 ? 0.155 -20.234 -8.484 1 89.5 32 GLY B CA 1
ATOM 1640 C C . GLY B 1 32 ? -0.161 -21.297 -9.531 1 89.5 32 GLY B C 1
ATOM 1641 O O . GLY B 1 32 ? -0.609 -22.391 -9.203 1 89.5 32 GLY B O 1
ATOM 1642 N N . PHE B 1 33 ? 0.096 -20.953 -10.75 1 88.25 33 PHE B N 1
ATOM 1643 C CA . PHE B 1 33 ? -0.139 -21.906 -11.836 1 88.25 33 PHE B CA 1
ATOM 1644 C C . PHE B 1 33 ? 0.809 -23.094 -11.734 1 88.25 33 PHE B C 1
ATOM 1646 O O . PHE B 1 33 ? 0.4 -24.234 -11.93 1 88.25 33 PHE B O 1
ATOM 1653 N N . ILE B 1 34 ? 2.016 -22.797 -11.414 1 88.56 34 ILE B N 1
ATOM 1654 C CA . ILE B 1 34 ? 2.996 -23.859 -11.242 1 88.56 34 ILE B CA 1
ATOM 1655 C C . ILE B 1 34 ? 2.553 -24.797 -10.117 1 88.56 34 ILE B C 1
ATOM 1657 O O . ILE B 1 34 ? 2.557 -26.016 -10.281 1 88.56 34 ILE B O 1
ATOM 1661 N N . PHE B 1 35 ? 2.154 -24.266 -9.062 1 90.56 35 PHE B N 1
ATOM 1662 C CA . PHE B 1 35 ? 1.688 -25.031 -7.91 1 90.56 35 PHE B CA 1
ATOM 1663 C C . PHE B 1 35 ? 0.483 -25.891 -8.273 1 90.56 35 PHE B C 1
ATOM 1665 O O . PHE B 1 35 ? 0.425 -27.062 -7.93 1 90.56 35 PHE B O 1
ATOM 1672 N N . ARG B 1 36 ? -0.462 -25.312 -8.977 1 88.81 36 ARG B N 1
ATOM 1673 C CA . ARG B 1 36 ? -1.671 -26.016 -9.398 1 88.81 36 ARG B CA 1
ATOM 1674 C C . ARG B 1 36 ? -1.339 -27.156 -10.344 1 88.81 36 ARG B C 1
ATOM 1676 O O . ARG B 1 36 ? -1.937 -28.234 -10.258 1 88.81 36 ARG B O 1
ATOM 1683 N N . ASP B 1 37 ? -0.404 -26.891 -11.203 1 90.75 37 ASP B N 1
ATOM 1684 C CA . ASP B 1 37 ? 0.011 -27.922 -12.148 1 90.75 37 ASP B CA 1
ATOM 1685 C C . ASP B 1 37 ? 0.659 -29.094 -11.422 1 90.75 37 ASP B C 1
ATOM 1687 O O . ASP B 1 37 ? 0.402 -30.266 -11.75 1 90.75 37 ASP B O 1
ATOM 1691 N N . MET B 1 38 ? 1.432 -28.781 -10.492 1 91.38 38 MET B N 1
ATOM 1692 C CA . MET B 1 38 ? 2.086 -29.828 -9.711 1 91.38 38 MET B CA 1
ATOM 1693 C C . MET B 1 38 ? 1.06 -30.656 -8.938 1 91.38 38 MET B C 1
ATOM 1695 O O . MET B 1 38 ? 1.185 -31.875 -8.836 1 91.38 38 MET B O 1
ATOM 1699 N N . ALA B 1 39 ? 0.093 -29.984 -8.359 1 91.88 39 ALA B N 1
ATOM 1700 C CA . ALA B 1 39 ? -0.986 -30.672 -7.66 1 91.88 39 ALA B CA 1
ATOM 1701 C C . ALA B 1 39 ? -1.723 -31.625 -8.586 1 91.88 39 ALA B C 1
ATOM 1703 O O . ALA B 1 39 ? -1.959 -32.781 -8.234 1 91.88 39 ALA B O 1
ATOM 1704 N N . LYS B 1 40 ? -2.061 -31.172 -9.805 1 93.44 40 LYS B N 1
ATOM 1705 C CA . LYS B 1 40 ? -2.764 -31.969 -10.805 1 93.44 40 LYS B CA 1
ATOM 1706 C C . LYS B 1 40 ? -1.944 -33.188 -11.211 1 93.44 40 LYS B C 1
ATOM 1708 O O . LYS B 1 40 ? -2.486 -34.281 -11.359 1 93.44 40 LYS B O 1
ATOM 1713 N N . GLU B 1 41 ? -0.723 -33 -11.359 1 93.75 41 GLU B N 1
ATOM 1714 C CA . GLU B 1 41 ? 0.176 -34.062 -11.758 1 93.75 41 GLU B CA 1
ATOM 1715 C C . GLU B 1 41 ? 0.196 -35.188 -10.719 1 93.75 41 GLU B C 1
ATOM 1717 O O . GLU B 1 41 ? 0.454 -36.344 -11.047 1 93.75 41 GLU B O 1
ATOM 1722 N N . ARG B 1 42 ? -0.125 -34.906 -9.539 1 94.06 42 ARG B N 1
ATOM 1723 C CA . ARG B 1 42 ? -0.112 -35.875 -8.453 1 94.06 42 ARG B CA 1
ATOM 1724 C C . ARG B 1 42 ? -1.528 -36.312 -8.086 1 94.06 42 ARG B C 1
ATOM 1726 O O . ARG B 1 42 ? -1.737 -36.969 -7.07 1 94.06 42 ARG B O 1
ATOM 1733 N N . ASN B 1 43 ? -2.506 -35.75 -8.82 1 95.75 43 ASN B N 1
ATOM 1734 C CA . ASN B 1 43 ? -3.918 -36.062 -8.625 1 95.75 43 ASN B CA 1
ATOM 1735 C C . ASN B 1 43 ? -4.398 -35.625 -7.238 1 95.75 43 ASN B C 1
ATOM 1737 O O . ASN B 1 43 ? -5.078 -36.406 -6.551 1 95.75 43 ASN B O 1
ATOM 1741 N N . MET B 1 44 ? -3.955 -34.5 -6.824 1 94.19 44 MET B N 1
ATOM 1742 C CA . MET B 1 44 ? -4.344 -33.906 -5.543 1 94.19 44 MET B CA 1
ATOM 1743 C C . MET B 1 44 ? -5.141 -32.625 -5.738 1 94.19 44 MET B C 1
ATOM 1745 O O . MET B 1 44 ? -4.906 -31.891 -6.695 1 94.19 44 MET B O 1
ATOM 1749 N N . THR B 1 45 ? -6.117 -32.406 -4.773 1 88.94 45 THR B N 1
ATOM 1750 C CA . THR B 1 45 ? -6.719 -31.094 -4.707 1 88.94 45 THR B CA 1
ATOM 1751 C C . THR B 1 45 ? -5.707 -30.062 -4.219 1 88.94 45 THR B C 1
ATOM 1753 O O . THR B 1 45 ? -4.645 -30.422 -3.707 1 88.94 45 THR B O 1
ATOM 1756 N N . LEU B 1 46 ? -6.039 -28.844 -4.445 1 85.75 46 LEU B N 1
ATOM 1757 C CA . LEU B 1 46 ? -5.16 -27.781 -3.982 1 85.75 46 LEU B CA 1
ATOM 1758 C C . LEU B 1 46 ? -4.957 -27.859 -2.473 1 85.75 46 LEU B C 1
ATOM 1760 O O . LEU B 1 46 ? -3.85 -27.641 -1.979 1 85.75 46 LEU B O 1
ATOM 1764 N N . GLN B 1 47 ? -5.953 -28.141 -1.773 1 86.12 47 GLN B N 1
ATOM 1765 C CA . GLN B 1 47 ? -5.887 -28.25 -0.321 1 86.12 47 GLN B CA 1
ATOM 1766 C C . GLN B 1 47 ? -4.977 -29.406 0.095 1 86.12 47 GLN B C 1
ATOM 1768 O O . GLN B 1 47 ? -4.129 -29.25 0.976 1 86.12 47 GLN B O 1
ATOM 1773 N N . GLU B 1 48 ? -5.18 -30.516 -0.536 1 89.94 48 GLU B N 1
ATOM 1774 C CA . GLU B 1 48 ? -4.355 -31.688 -0.262 1 89.94 48 GLU B CA 1
ATOM 1775 C C . GLU B 1 48 ? -2.887 -31.422 -0.57 1 89.94 48 GLU B C 1
ATOM 1777 O O . GLU B 1 48 ? -2.002 -31.797 0.2 1 89.94 48 GLU B O 1
ATOM 1782 N N . PHE B 1 49 ? -2.721 -30.844 -1.673 1 90.69 49 PHE B N 1
ATOM 1783 C CA . PHE B 1 49 ? -1.357 -30.578 -2.117 1 90.69 49 PHE B CA 1
ATOM 1784 C C . PHE B 1 49 ? -0.676 -29.562 -1.202 1 90.69 49 PHE B C 1
ATOM 1786 O O . PHE B 1 49 ? 0.53 -29.656 -0.961 1 90.69 49 PHE B O 1
ATOM 1793 N N . SER B 1 50 ? -1.443 -28.562 -0.731 1 87.75 50 SER B N 1
ATOM 1794 C CA . SER B 1 50 ? -0.913 -27.609 0.239 1 87.75 50 SER B CA 1
ATOM 1795 C C . SER B 1 50 ? -0.432 -28.312 1.501 1 87.75 50 SER B C 1
ATOM 1797 O O . SER B 1 50 ? 0.625 -27.984 2.043 1 87.75 50 SER B O 1
ATOM 1799 N N . SER B 1 51 ? -1.187 -29.234 1.961 1 87.69 51 SER B N 1
ATOM 1800 C CA . SER B 1 51 ? -0.809 -30.031 3.127 1 87.69 51 SER B CA 1
ATOM 1801 C C . SER B 1 51 ? 0.424 -30.875 2.842 1 87.69 51 SER B C 1
ATOM 1803 O O . SER B 1 51 ? 1.312 -31 3.688 1 87.69 51 SER B O 1
ATOM 1805 N N . TYR B 1 52 ? 0.385 -31.484 1.693 1 91 52 TYR B N 1
ATOM 1806 C CA . TYR B 1 52 ? 1.525 -32.281 1.248 1 91 52 TYR B CA 1
ATOM 1807 C C . TYR B 1 52 ? 2.801 -31.438 1.241 1 91 52 TYR B C 1
ATOM 1809 O O . TYR B 1 52 ? 3.857 -31.906 1.671 1 91 52 TYR B O 1
ATOM 1817 N N . ALA B 1 53 ? 2.75 -30.234 0.78 1 90.25 53 ALA B N 1
ATOM 1818 C CA . ALA B 1 53 ? 3.891 -29.328 0.637 1 90.25 53 ALA B CA 1
ATOM 1819 C C . ALA B 1 53 ? 4.461 -28.953 1.999 1 90.25 53 ALA B C 1
ATOM 1821 O O . ALA B 1 53 ? 5.617 -28.531 2.1 1 90.25 53 ALA B O 1
ATOM 1822 N N . GLU B 1 54 ? 3.686 -29.031 3.066 1 89.12 54 GLU B N 1
ATOM 1823 C CA . GLU B 1 54 ? 4.133 -28.688 4.414 1 89.12 54 GLU B CA 1
ATOM 1824 C C . GLU B 1 54 ? 5.293 -29.578 4.852 1 89.12 54 GLU B C 1
ATOM 1826 O O . GLU B 1 54 ? 6.156 -29.141 5.621 1 89.12 54 GLU B O 1
ATOM 1831 N N . THR B 1 55 ? 5.301 -30.797 4.348 1 90.19 55 THR B N 1
ATOM 1832 C CA . THR B 1 55 ? 6.328 -31.734 4.781 1 90.19 55 THR B CA 1
ATOM 1833 C C . THR B 1 55 ? 7.25 -32.094 3.621 1 90.19 55 THR B C 1
ATOM 1835 O O . THR B 1 55 ? 8.133 -32.938 3.768 1 90.19 55 THR B O 1
ATOM 1838 N N . ASN B 1 56 ? 7.023 -31.578 2.492 1 91.44 56 ASN B N 1
ATOM 1839 C CA . ASN B 1 56 ? 7.828 -31.828 1.301 1 91.44 56 ASN B CA 1
ATOM 1840 C C . ASN B 1 56 ? 8.359 -30.531 0.697 1 91.44 56 ASN B C 1
ATOM 1842 O O . ASN B 1 56 ? 7.805 -30.016 -0.273 1 91.44 56 ASN B O 1
ATOM 1846 N N . THR B 1 57 ? 9.477 -30.094 1.188 1 89.38 57 THR B N 1
ATOM 1847 C CA . THR B 1 57 ? 10.047 -28.797 0.852 1 89.38 57 THR B CA 1
ATOM 1848 C C . THR B 1 57 ? 10.5 -28.766 -0.605 1 89.38 57 THR B C 1
ATOM 1850 O O . THR B 1 57 ? 10.727 -27.688 -1.166 1 89.38 57 THR B O 1
ATOM 1853 N N . GLU B 1 58 ? 10.609 -29.891 -1.186 1 90.56 58 GLU B N 1
ATOM 1854 C CA . GLU B 1 58 ? 11.023 -29.969 -2.584 1 90.56 58 GLU B CA 1
ATOM 1855 C C . GLU B 1 58 ? 10.039 -29.219 -3.488 1 90.56 58 GLU B C 1
ATOM 1857 O O . GLU B 1 58 ? 10.43 -28.688 -4.523 1 90.56 58 GLU B O 1
ATOM 1862 N N . VAL B 1 59 ? 8.773 -29.219 -3.135 1 89.94 59 VAL B N 1
ATOM 1863 C CA . VAL B 1 59 ? 7.742 -28.531 -3.895 1 89.94 59 VAL B CA 1
ATOM 1864 C C . VAL B 1 59 ? 8.07 -27.031 -3.967 1 89.94 59 VAL B C 1
ATOM 1866 O O . VAL B 1 59 ? 8.188 -26.469 -5.059 1 89.94 59 VAL B O 1
ATOM 1869 N N . ASP B 1 60 ? 8.344 -26.422 -2.832 1 90.38 60 ASP B N 1
ATOM 1870 C CA . ASP B 1 60 ? 8.641 -25 -2.764 1 90.38 60 ASP B CA 1
ATOM 1871 C C . ASP B 1 60 ? 9.977 -24.672 -3.438 1 90.38 60 ASP B C 1
ATOM 1873 O O . ASP B 1 60 ? 10.102 -23.672 -4.129 1 90.38 60 ASP B O 1
ATOM 1877 N N . ASN B 1 61 ? 10.875 -25.562 -3.279 1 91.25 61 ASN B N 1
ATOM 1878 C CA . ASN B 1 61 ? 12.18 -25.375 -3.902 1 91.25 61 ASN B CA 1
ATOM 1879 C C . ASN B 1 61 ? 12.078 -25.312 -5.422 1 91.25 61 ASN B C 1
ATOM 1881 O O . ASN B 1 61 ? 12.742 -24.5 -6.062 1 91.25 61 ASN B O 1
ATOM 1885 N N . GLU B 1 62 ? 11.32 -26.188 -5.891 1 90.81 62 GLU B N 1
ATOM 1886 C CA . GLU B 1 62 ? 11.148 -26.234 -7.336 1 90.81 62 GLU B CA 1
ATOM 1887 C C . GLU B 1 62 ? 10.461 -24.969 -7.848 1 90.81 62 GLU B C 1
ATOM 1889 O O . GLU B 1 62 ? 10.867 -24.406 -8.867 1 90.81 62 GLU B O 1
ATOM 1894 N N . ILE B 1 63 ? 9.453 -24.547 -7.219 1 91.25 63 ILE B N 1
ATOM 1895 C CA . ILE B 1 63 ? 8.727 -23.344 -7.598 1 91.25 63 ILE B CA 1
ATOM 1896 C C . ILE B 1 63 ? 9.664 -22.141 -7.535 1 91.25 63 ILE B C 1
ATOM 1898 O O . ILE B 1 63 ? 9.695 -21.328 -8.461 1 91.25 63 ILE B O 1
ATOM 1902 N N . ASP B 1 64 ? 10.438 -22.031 -6.473 1 92.56 64 ASP B N 1
ATOM 1903 C CA . ASP B 1 64 ? 11.383 -20.938 -6.289 1 92.56 64 ASP B CA 1
ATOM 1904 C C . ASP B 1 64 ? 12.406 -20.906 -7.426 1 92.56 64 ASP B C 1
ATOM 1906 O O . ASP B 1 64 ? 12.695 -19.828 -7.969 1 92.56 64 ASP B O 1
ATOM 1910 N N . ARG B 1 65 ? 12.914 -22.062 -7.715 1 91.62 65 ARG B N 1
ATOM 1911 C CA . ARG B 1 65 ? 13.906 -22.172 -8.781 1 91.62 65 ARG B CA 1
ATOM 1912 C C . ARG B 1 65 ? 13.352 -21.656 -10.102 1 91.62 65 ARG B C 1
ATOM 1914 O O . ARG B 1 65 ? 14.008 -20.859 -10.789 1 91.62 65 ARG B O 1
ATOM 1921 N N . ARG B 1 66 ? 12.203 -22.016 -10.438 1 90.12 66 ARG B N 1
ATOM 1922 C CA . ARG B 1 66 ? 11.578 -21.594 -11.688 1 90.12 66 ARG B CA 1
ATOM 1923 C C . ARG B 1 66 ? 11.344 -20.094 -11.711 1 90.12 66 ARG B C 1
ATOM 1925 O O . ARG B 1 66 ? 11.547 -19.438 -12.742 1 90.12 66 ARG B O 1
ATOM 1932 N N . GLN B 1 67 ? 10.93 -19.562 -10.641 1 92.06 67 GLN B N 1
ATOM 1933 C CA . GLN B 1 67 ? 10.68 -18.125 -10.539 1 92.06 67 GLN B CA 1
ATOM 1934 C C . GLN B 1 67 ? 11.969 -17.328 -10.727 1 92.06 67 GLN B C 1
ATOM 1936 O O . GLN B 1 67 ? 11.992 -16.344 -11.469 1 92.06 67 GLN B O 1
ATOM 1941 N N . VAL B 1 68 ? 13.023 -17.766 -10.078 1 91.81 68 VAL B N 1
ATOM 1942 C CA . VAL B 1 68 ? 14.312 -17.078 -10.125 1 91.81 68 VAL B CA 1
ATOM 1943 C C . VAL B 1 68 ? 14.898 -17.172 -11.531 1 91.81 68 VAL B C 1
ATOM 1945 O O . VAL B 1 68 ? 15.406 -16.188 -12.07 1 91.81 68 VAL B O 1
ATOM 1948 N N . GLU B 1 69 ? 14.773 -18.359 -12.109 1 91.56 69 GLU B N 1
ATOM 1949 C CA . GLU B 1 69 ? 15.242 -18.562 -13.477 1 91.56 69 GLU B CA 1
ATOM 1950 C C . GLU B 1 69 ? 14.508 -17.656 -14.453 1 91.56 69 GLU B C 1
ATOM 1952 O O . GLU B 1 69 ? 15.117 -17.062 -15.344 1 91.56 69 GLU B O 1
ATOM 1957 N N . ALA B 1 70 ? 13.211 -17.562 -14.281 1 91.06 70 ALA B N 1
ATOM 1958 C CA . ALA B 1 70 ? 12.406 -16.703 -15.141 1 91.06 70 ALA B CA 1
ATOM 1959 C C . ALA B 1 70 ? 12.82 -15.242 -14.992 1 91.06 70 ALA B C 1
ATOM 1961 O O . ALA B 1 70 ? 12.883 -14.508 -15.977 1 91.06 70 ALA B O 1
ATOM 1962 N N . ALA B 1 71 ? 13.117 -14.828 -13.789 1 90.38 71 ALA B N 1
ATOM 1963 C CA . ALA B 1 71 ? 13.477 -13.445 -13.516 1 90.38 71 ALA B CA 1
ATOM 1964 C C . ALA B 1 71 ? 14.82 -13.086 -14.141 1 90.38 71 ALA B C 1
ATOM 1966 O O . ALA B 1 71 ? 15.047 -11.938 -14.523 1 90.38 71 ALA B O 1
ATOM 1967 N N . GLN B 1 72 ? 15.672 -14.008 -14.242 1 90.25 72 GLN B N 1
ATOM 1968 C CA . GLN B 1 72 ? 17 -13.781 -14.812 1 90.25 72 GLN B CA 1
ATOM 1969 C C . GLN B 1 72 ? 16.906 -13.516 -16.312 1 90.25 72 GLN B C 1
ATOM 1971 O O . GLN B 1 72 ? 17.781 -12.859 -16.891 1 90.25 72 GLN B O 1
ATOM 1976 N N . SER B 1 73 ? 15.883 -13.906 -16.938 1 87.25 73 SER B N 1
ATOM 1977 C CA . SER B 1 73 ? 15.719 -13.703 -18.375 1 87.25 73 SER B CA 1
ATOM 1978 C C . SER B 1 73 ? 15.227 -12.289 -18.688 1 87.25 73 SER B C 1
ATOM 1980 O O . SER B 1 73 ? 15.328 -11.82 -19.812 1 87.25 73 SER B O 1
ATOM 1982 N N . GLY B 1 74 ? 14.648 -11.656 -17.781 1 88.31 74 GLY B N 1
ATOM 1983 C CA . GLY B 1 74 ? 14.164 -10.289 -17.938 1 88.31 74 GLY B CA 1
ATOM 1984 C C . GLY B 1 74 ? 12.805 -10.211 -18.609 1 88.31 74 GLY B C 1
ATOM 1985 O O . GLY B 1 74 ? 12.203 -11.234 -18.922 1 88.31 74 GLY B O 1
ATOM 1986 N N . ASP B 1 75 ? 12.305 -8.906 -18.656 1 94.75 75 ASP B N 1
ATOM 1987 C CA . ASP B 1 75 ? 11 -8.633 -19.25 1 94.75 75 ASP B CA 1
ATOM 1988 C C . ASP B 1 75 ? 9.945 -9.609 -18.734 1 94.75 75 ASP B C 1
ATOM 1990 O O . ASP B 1 75 ? 9.391 -10.398 -19.5 1 94.75 75 ASP B O 1
ATOM 1994 N N . LEU B 1 76 ? 9.617 -9.484 -17.438 1 96.62 76 LEU B N 1
ATOM 1995 C CA . LEU B 1 76 ? 8.883 -10.492 -16.688 1 96.62 76 LEU B CA 1
ATOM 1996 C C . LEU B 1 76 ? 7.859 -9.836 -15.758 1 96.62 76 LEU B C 1
ATOM 1998 O O . LEU B 1 76 ? 8.156 -8.82 -15.125 1 96.62 76 LEU B O 1
ATOM 2002 N N . ILE B 1 77 ? 6.711 -10.406 -15.797 1 97.75 77 ILE B N 1
ATOM 2003 C CA . ILE B 1 77 ? 5.785 -10.211 -14.688 1 97.75 77 ILE B CA 1
ATOM 2004 C C . ILE B 1 77 ? 5.68 -11.5 -13.875 1 97.75 77 ILE B C 1
ATOM 2006 O O . ILE B 1 77 ? 5.223 -12.523 -14.383 1 97.75 77 ILE B O 1
ATOM 2010 N N . LEU B 1 78 ? 6.168 -11.453 -12.719 1 97.69 78 LEU B N 1
ATOM 2011 C CA . LEU B 1 78 ? 6.145 -12.586 -11.805 1 97.69 78 LEU B CA 1
ATOM 2012 C C . LEU B 1 78 ? 4.992 -12.461 -10.812 1 97.69 78 LEU B C 1
ATOM 2014 O O . LEU B 1 78 ? 4.98 -11.555 -9.977 1 97.69 78 LEU B O 1
ATOM 2018 N N . GLU B 1 79 ? 4.074 -13.336 -10.945 1 98 79 GLU B N 1
ATOM 2019 C CA . GLU B 1 79 ? 2.885 -13.328 -10.094 1 98 79 GLU B CA 1
ATOM 2020 C C . GLU B 1 79 ? 2.953 -14.438 -9.047 1 98 79 GLU B C 1
ATOM 2022 O O . GLU B 1 79 ? 3.248 -15.586 -9.367 1 98 79 GLU B O 1
ATOM 2027 N N . GLY B 1 80 ? 2.617 -14.07 -7.812 1 96.56 80 GLY B N 1
ATOM 2028 C CA . GLY B 1 80 ? 2.588 -15.039 -6.723 1 96.56 80 GLY B CA 1
ATOM 2029 C C . GLY B 1 80 ? 2.604 -14.383 -5.352 1 96.56 80 GLY B C 1
ATOM 2030 O O . GLY B 1 80 ? 3.102 -13.273 -5.195 1 96.56 80 GLY B O 1
ATOM 2031 N N . ARG B 1 81 ? 2.199 -15.125 -4.363 1 94.88 81 ARG B N 1
ATOM 2032 C CA . ARG B 1 81 ? 2.121 -14.617 -2.996 1 94.88 81 ARG B CA 1
ATOM 2033 C C . ARG B 1 81 ? 3.498 -14.219 -2.48 1 94.88 81 ARG B C 1
ATOM 2035 O O . ARG B 1 81 ? 3.639 -13.195 -1.803 1 94.88 81 ARG B O 1
ATOM 2042 N N . LEU B 1 82 ? 4.492 -14.984 -2.891 1 95.81 82 LEU B N 1
ATOM 2043 C CA . LEU B 1 82 ? 5.832 -14.727 -2.379 1 95.81 82 LEU B CA 1
ATOM 2044 C C . LEU B 1 82 ? 6.742 -14.203 -3.48 1 95.81 82 LEU B C 1
ATOM 2046 O O . LEU B 1 82 ? 7.961 -14.133 -3.307 1 95.81 82 LEU B O 1
ATOM 2050 N N . ALA B 1 83 ? 6.168 -13.797 -4.602 1 96.62 83 ALA B N 1
ATOM 2051 C CA . ALA B 1 83 ? 6.977 -13.375 -5.746 1 96.62 83 ALA B CA 1
ATOM 2052 C C . ALA B 1 83 ? 7.969 -12.289 -5.348 1 96.62 83 ALA B C 1
ATOM 2054 O O . ALA B 1 83 ? 9.164 -12.398 -5.625 1 96.62 83 ALA B O 1
ATOM 2055 N N . GLY B 1 84 ? 7.504 -11.258 -4.652 1 96.94 84 GLY B N 1
ATOM 2056 C CA . GLY B 1 84 ? 8.375 -10.18 -4.215 1 96.94 84 GLY B CA 1
ATOM 2057 C C . GLY B 1 84 ? 9.453 -10.633 -3.248 1 96.94 84 GLY B C 1
ATOM 2058 O O . GLY B 1 84 ? 10.617 -10.258 -3.387 1 96.94 84 GLY B O 1
ATOM 2059 N N . TRP B 1 85 ? 9.133 -11.43 -2.355 1 97.12 85 TRP B N 1
ATOM 2060 C CA . TRP B 1 85 ? 10.039 -11.906 -1.316 1 97.12 85 TRP B CA 1
ATOM 2061 C C . TRP B 1 85 ? 11.102 -12.828 -1.899 1 97.12 85 TRP B C 1
ATOM 2063 O O . TRP B 1 85 ? 12.273 -12.758 -1.514 1 97.12 85 TRP B O 1
ATOM 2073 N N . ILE B 1 86 ? 10.664 -13.703 -2.799 1 94.94 86 ILE B N 1
ATOM 2074 C CA . ILE B 1 86 ? 11.586 -14.656 -3.404 1 94.94 86 ILE B CA 1
ATOM 2075 C C . ILE B 1 86 ? 12.656 -13.898 -4.191 1 94.94 86 ILE B C 1
ATOM 2077 O O . ILE B 1 86 ? 13.844 -14.219 -4.105 1 94.94 86 ILE B O 1
ATOM 2081 N N . LEU B 1 87 ? 12.227 -12.898 -4.93 1 95.56 87 LEU B N 1
ATOM 2082 C CA . LEU B 1 87 ? 13.203 -12.117 -5.672 1 95.56 87 LEU B CA 1
ATOM 2083 C C . LEU B 1 87 ? 14.125 -11.359 -4.723 1 95.56 87 LEU B C 1
ATOM 2085 O O . LEU B 1 87 ? 15.336 -11.32 -4.93 1 95.56 87 LEU B O 1
ATOM 2089 N N . LYS B 1 88 ? 13.555 -10.781 -3.672 1 95.12 88 LYS B N 1
ATOM 2090 C CA . LYS B 1 88 ? 14.359 -10.07 -2.68 1 95.12 88 LYS B CA 1
ATOM 2091 C C . LYS B 1 88 ? 15.414 -10.992 -2.062 1 95.12 88 LYS B C 1
ATOM 2093 O O . LYS B 1 88 ? 16.578 -10.625 -1.967 1 95.12 88 LYS B O 1
ATOM 2098 N N . LYS B 1 89 ? 15.016 -12.164 -1.728 1 94.06 89 LYS B N 1
ATOM 2099 C CA . LYS B 1 89 ? 15.914 -13.125 -1.104 1 94.06 89 LYS B CA 1
ATOM 2100 C C . LYS B 1 89 ? 17 -13.586 -2.084 1 94.06 89 LYS B C 1
ATOM 2102 O O . LYS B 1 89 ? 18.062 -14.031 -1.673 1 94.06 89 LYS B O 1
ATOM 2107 N N . SER B 1 90 ? 16.703 -13.508 -3.328 1 93.31 90 SER B N 1
ATOM 2108 C CA . SER B 1 90 ? 17.641 -13.938 -4.359 1 93.31 90 SER B CA 1
ATOM 2109 C C . SER B 1 90 ? 18.469 -12.758 -4.879 1 93.31 90 SER B C 1
ATOM 2111 O O . SER B 1 90 ? 19.125 -12.867 -5.914 1 93.31 90 SER B O 1
ATOM 2113 N N . ASP B 1 91 ? 18.312 -11.555 -4.293 1 93.94 91 ASP B N 1
ATOM 2114 C CA . ASP B 1 91 ? 19.047 -10.336 -4.605 1 93.94 91 ASP B CA 1
ATOM 2115 C C . ASP B 1 91 ? 18.734 -9.852 -6.02 1 93.94 91 ASP B C 1
ATOM 2117 O O . ASP B 1 91 ? 19.625 -9.398 -6.738 1 93.94 91 ASP B O 1
ATOM 2121 N N . ILE B 1 92 ? 17.562 -10.172 -6.457 1 94.38 92 ILE B N 1
ATOM 2122 C CA . ILE B 1 92 ? 17.047 -9.609 -7.699 1 94.38 92 ILE B CA 1
ATOM 2123 C C . ILE B 1 92 ? 16.062 -8.484 -7.383 1 94.38 92 ILE B C 1
ATOM 2125 O O . ILE B 1 92 ? 15.055 -8.703 -6.699 1 94.38 92 ILE B O 1
ATOM 2129 N N . LYS B 1 93 ? 16.344 -7.305 -7.766 1 94 93 LYS B N 1
ATOM 2130 C CA . LYS B 1 93 ? 15.492 -6.156 -7.477 1 94 93 LYS B CA 1
ATOM 2131 C C . LYS B 1 93 ? 14.492 -5.918 -8.609 1 94 93 LYS B C 1
ATOM 2133 O O . LYS B 1 93 ? 14.883 -5.543 -9.719 1 94 93 LYS B O 1
ATOM 2138 N N . PRO B 1 94 ? 13.258 -6.152 -8.367 1 96.69 94 PRO B N 1
ATOM 2139 C CA . PRO B 1 94 ? 12.281 -5.812 -9.406 1 96.69 94 PRO B CA 1
ATOM 2140 C C . PRO B 1 94 ? 12.188 -4.309 -9.656 1 96.69 94 PRO B C 1
ATOM 2142 O O . PRO B 1 94 ? 12.539 -3.512 -8.789 1 96.69 94 PRO B O 1
ATOM 2145 N N . ASP B 1 95 ? 11.789 -3.959 -10.852 1 97 95 ASP B N 1
ATOM 2146 C CA . ASP B 1 95 ? 11.539 -2.557 -11.172 1 97 95 ASP B CA 1
ATOM 2147 C C . ASP B 1 95 ? 10.32 -2.033 -10.414 1 97 95 ASP B C 1
ATOM 2149 O O . ASP B 1 95 ? 10.25 -0.848 -10.086 1 97 95 ASP B O 1
ATOM 2153 N N . LEU B 1 96 ? 9.383 -2.873 -10.195 1 98.19 96 LEU B N 1
ATOM 2154 C CA . LEU B 1 96 ? 8.156 -2.529 -9.492 1 98.19 96 LEU B CA 1
ATOM 2155 C C . LEU B 1 96 ? 7.578 -3.746 -8.781 1 98.19 96 LEU B C 1
ATOM 2157 O O . LEU B 1 96 ? 7.441 -4.816 -9.383 1 98.19 96 LEU B O 1
ATOM 2161 N N . SER B 1 97 ? 7.332 -3.623 -7.527 1 98.62 97 SER B N 1
ATOM 2162 C CA . SER B 1 97 ? 6.699 -4.668 -6.727 1 98.62 97 SER B CA 1
ATOM 2163 C C . SER B 1 97 ? 5.344 -4.219 -6.195 1 98.62 97 SER B C 1
ATOM 2165 O O . SER B 1 97 ? 5.25 -3.227 -5.469 1 98.62 97 SER B O 1
ATOM 2167 N N . ILE B 1 98 ? 4.277 -4.992 -6.512 1 98.88 98 ILE B N 1
ATOM 2168 C CA . ILE B 1 98 ? 2.906 -4.605 -6.207 1 98.88 98 ILE B CA 1
ATOM 2169 C C . ILE B 1 98 ? 2.246 -5.676 -5.34 1 98.88 98 ILE B C 1
ATOM 2171 O O . ILE B 1 98 ? 2.455 -6.871 -5.559 1 98.88 98 ILE B O 1
ATOM 2175 N N . TRP B 1 99 ? 1.472 -5.254 -4.355 1 98.88 99 TRP B N 1
ATOM 2176 C CA . TRP B 1 99 ? 0.597 -6.137 -3.592 1 98.88 99 TRP B CA 1
ATOM 2177 C C . TRP B 1 99 ? -0.863 -5.723 -3.742 1 98.88 99 TRP B C 1
ATOM 2179 O O . TRP B 1 99 ? -1.205 -4.551 -3.553 1 98.88 99 TRP B O 1
ATOM 2189 N N . LEU B 1 100 ? -1.675 -6.648 -4.168 1 98.81 100 LEU B N 1
ATOM 2190 C CA . LEU B 1 100 ? -3.115 -6.418 -4.199 1 98.81 100 LEU B CA 1
ATOM 2191 C C . LEU B 1 100 ? -3.789 -7.023 -2.973 1 98.81 100 LEU B C 1
ATOM 2193 O O . L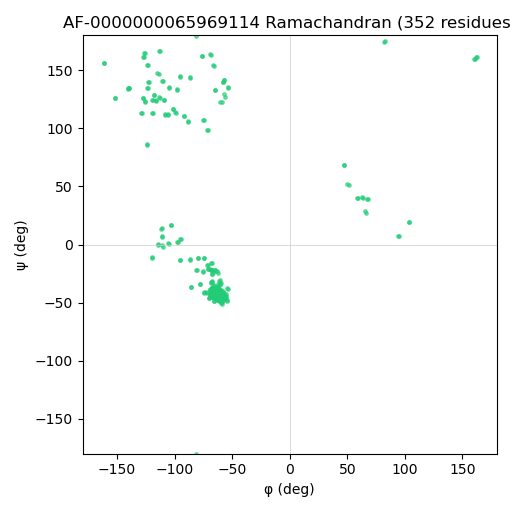EU B 1 100 ? -3.518 -8.172 -2.611 1 98.81 100 LEU B O 1
ATOM 2197 N N . LYS B 1 101 ? -4.66 -6.238 -2.357 1 98.31 101 LYS B N 1
ATOM 2198 C CA . LYS B 1 101 ? -5.422 -6.73 -1.213 1 98.31 101 LYS B CA 1
ATOM 2199 C C . LYS B 1 101 ? -6.922 -6.516 -1.421 1 98.31 101 LYS B C 1
ATOM 2201 O O . LYS B 1 101 ? -7.328 -5.762 -2.307 1 98.31 101 LYS B O 1
ATOM 2206 N N . ALA B 1 102 ? -7.711 -7.246 -0.658 1 97.5 102 ALA B N 1
ATOM 2207 C CA . ALA B 1 102 ? -9.164 -7.113 -0.583 1 97.5 102 ALA B CA 1
ATOM 2208 C C . ALA B 1 102 ? -9.711 -7.754 0.69 1 97.5 102 ALA B C 1
ATOM 2210 O O . ALA B 1 102 ? -9.094 -8.664 1.249 1 97.5 102 ALA B O 1
ATOM 2211 N N . ASP B 1 103 ? -10.875 -7.27 1.086 1 94.81 103 ASP B N 1
ATOM 2212 C CA . ASP B 1 103 ? -11.547 -7.852 2.24 1 94.81 103 ASP B CA 1
ATOM 2213 C C . ASP B 1 103 ? -11.789 -9.344 2.039 1 94.81 103 ASP B C 1
ATOM 2215 O O . ASP B 1 103 ? -12.133 -9.781 0.941 1 94.81 103 ASP B O 1
ATOM 2219 N N . PRO B 1 104 ? -11.633 -10.109 3.115 1 93.88 104 PRO B N 1
ATOM 2220 C CA . PRO B 1 104 ? -11.805 -11.562 3 1 93.88 104 PRO B CA 1
ATOM 2221 C C . PRO B 1 104 ? -13.156 -11.945 2.396 1 93.88 104 PRO B C 1
ATOM 2223 O O . PRO B 1 104 ? -13.234 -12.883 1.601 1 93.88 104 PRO B O 1
ATOM 2226 N N . MET B 1 105 ? -14.18 -11.219 2.746 1 94.44 105 MET B N 1
ATOM 2227 C CA . MET B 1 105 ? -15.5 -11.555 2.23 1 94.44 105 MET B CA 1
ATOM 2228 C C . MET B 1 105 ? -15.594 -11.281 0.733 1 94.44 105 MET B C 1
ATOM 2230 O O . MET B 1 105 ? -16.203 -12.047 -0.011 1 94.44 105 MET B O 1
ATOM 2234 N N . VAL B 1 106 ? -14.977 -10.203 0.306 1 94.94 106 VAL B N 1
ATOM 2235 C CA . VAL B 1 106 ? -14.914 -9.883 -1.118 1 94.94 106 VAL B CA 1
ATOM 2236 C C . VAL B 1 106 ? -14.164 -10.992 -1.859 1 94.94 106 VAL B C 1
ATOM 2238 O O . VAL B 1 106 ? -14.617 -11.461 -2.904 1 94.94 106 VAL B O 1
ATOM 2241 N N . ARG B 1 107 ? -13.109 -11.422 -1.304 1 96 107 ARG B N 1
ATOM 2242 C CA . ARG B 1 107 ? -12.289 -12.461 -1.917 1 96 107 ARG B CA 1
ATOM 2243 C C . ARG B 1 107 ? -13.055 -13.781 -1.998 1 96 107 ARG B C 1
ATOM 2245 O O . ARG B 1 107 ? -13.055 -14.445 -3.039 1 96 107 ARG B O 1
ATOM 2252 N N . CYS B 1 108 ? -13.695 -14.078 -0.952 1 94.56 108 CYS B N 1
ATOM 2253 C CA . CYS B 1 108 ? -14.445 -15.328 -0.902 1 94.56 108 CYS B CA 1
ATOM 2254 C C . CYS B 1 108 ? -15.531 -15.352 -1.975 1 94.56 108 CYS B C 1
ATOM 2256 O O . CYS B 1 108 ? -15.734 -16.375 -2.627 1 94.56 108 CYS B O 1
ATOM 2258 N N . ILE B 1 109 ? -16.234 -14.266 -2.164 1 94.81 109 ILE B N 1
ATOM 2259 C CA . ILE B 1 109 ? -17.281 -14.164 -3.168 1 94.81 109 ILE B CA 1
ATOM 2260 C C . ILE B 1 109 ? -16.688 -14.344 -4.562 1 94.81 109 ILE B C 1
ATOM 2262 O O . ILE B 1 109 ? -17.219 -15.102 -5.379 1 94.81 109 ILE B O 1
ATOM 2266 N N . ARG B 1 110 ? -15.586 -13.719 -4.828 1 93.06 110 ARG B N 1
ATOM 2267 C CA . ARG B 1 110 ? -14.914 -13.844 -6.117 1 93.06 110 ARG B CA 1
ATOM 2268 C C . ARG B 1 110 ? -14.5 -15.289 -6.379 1 93.06 110 ARG B C 1
ATOM 2270 O O . ARG B 1 110 ? -14.664 -15.797 -7.488 1 93.06 110 ARG B O 1
ATOM 2277 N N . ILE B 1 111 ? -13.961 -15.938 -5.355 1 90.25 111 ILE B N 1
ATOM 2278 C CA . ILE B 1 111 ? -13.508 -17.328 -5.461 1 90.25 111 ILE B CA 1
ATOM 2279 C C . ILE B 1 111 ? -14.703 -18.25 -5.684 1 90.25 111 ILE B C 1
ATOM 2281 O O . ILE B 1 111 ? -14.656 -19.141 -6.535 1 90.25 111 ILE B O 1
ATOM 2285 N N . SER B 1 112 ? -15.742 -18.016 -4.902 1 92.44 112 SER B N 1
ATOM 2286 C CA . SER B 1 112 ? -16.953 -18.812 -5.008 1 92.44 112 SER B CA 1
ATOM 2287 C C . SER B 1 112 ? -17.547 -18.734 -6.406 1 92.44 112 SER B C 1
ATOM 2289 O O . SER B 1 112 ? -18 -19.75 -6.957 1 92.44 112 SER B O 1
ATOM 2291 N N . GLU B 1 113 ? -17.578 -17.547 -6.977 1 91.06 113 GLU B N 1
ATOM 2292 C CA . GLU B 1 113 ? -18.109 -17.344 -8.32 1 91.06 113 GLU B CA 1
ATOM 2293 C C . GLU B 1 113 ? -17.25 -18.047 -9.367 1 91.06 113 GLU B C 1
ATOM 2295 O O . GLU B 1 113 ? -17.766 -18.641 -10.312 1 91.06 113 GLU B O 1
ATOM 2300 N N . ARG B 1 114 ? -16.016 -18.078 -9.156 1 84.81 114 ARG B N 1
ATOM 2301 C CA . ARG B 1 114 ? -15.07 -18.688 -10.094 1 84.81 114 ARG B CA 1
ATOM 2302 C C . ARG B 1 114 ? -15.141 -20.203 -10.031 1 84.81 114 ARG B C 1
ATOM 2304 O O . ARG B 1 114 ? -15.078 -20.875 -11.062 1 84.81 114 ARG B O 1
ATOM 2311 N N . GLU B 1 115 ? -15.234 -20.719 -8.82 1 83.62 115 GLU B N 1
ATOM 2312 C CA . GLU B 1 115 ? -15.172 -22.156 -8.617 1 83.62 115 GLU B CA 1
ATOM 2313 C C . GLU B 1 115 ? -16.562 -22.766 -8.508 1 83.62 115 GLU B C 1
ATOM 2315 O O . GLU B 1 115 ? -16.703 -23.984 -8.336 1 83.62 115 GLU B O 1
ATOM 2320 N N . ASN B 1 116 ? -17.578 -22.016 -8.641 1 86.06 116 ASN B N 1
ATOM 2321 C CA . ASN B 1 116 ? -18.953 -22.469 -8.508 1 86.06 116 ASN B CA 1
ATOM 2322 C C . ASN B 1 116 ? -19.172 -23.266 -7.219 1 86.06 116 ASN B C 1
ATOM 2324 O O . ASN B 1 116 ? -19.656 -24.391 -7.25 1 86.06 116 ASN B O 1
ATOM 2328 N N . GLU B 1 117 ? -18.781 -22.7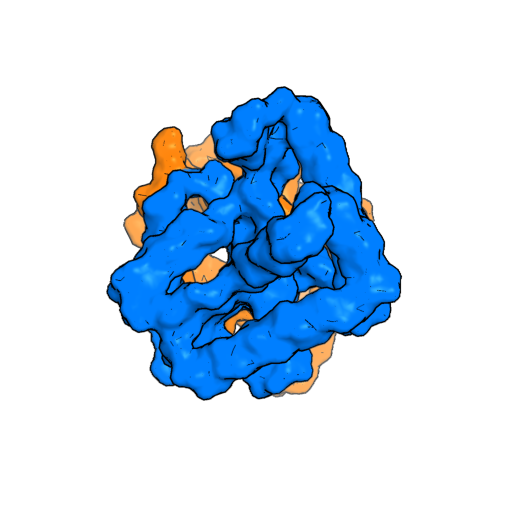19 -6.129 1 87 117 GLU B N 1
ATOM 2329 C CA . GLU B 1 117 ? -18.891 -23.297 -4.797 1 87 117 GLU B CA 1
ATOM 2330 C C . GLU B 1 117 ? -19.656 -22.391 -3.846 1 87 117 GLU B C 1
ATOM 2332 O O . GLU B 1 117 ? -19.734 -21.172 -4.078 1 87 117 GLU B O 1
ATOM 2337 N N . ASN B 1 118 ? -20.25 -23.031 -2.83 1 91.19 118 ASN B N 1
ATOM 2338 C CA . ASN B 1 118 ? -20.906 -22.281 -1.771 1 91.19 118 ASN B CA 1
ATOM 2339 C C . ASN B 1 118 ? -19.938 -21.328 -1.085 1 91.19 118 ASN B C 1
ATOM 2341 O O . ASN B 1 118 ? -18.797 -21.703 -0.769 1 91.19 118 ASN B O 1
ATOM 2345 N N . VAL B 1 119 ? -20.406 -20.188 -0.801 1 89.75 119 VAL B N 1
ATOM 2346 C CA . VAL B 1 119 ? -19.562 -19.109 -0.291 1 89.75 119 VAL B CA 1
ATOM 2347 C C . VAL B 1 119 ? -19.016 -19.484 1.088 1 89.75 119 VAL B C 1
ATOM 2349 O O . VAL B 1 119 ? -17.844 -19.25 1.389 1 89.75 119 VAL B O 1
ATOM 2352 N N . ASP B 1 120 ? -19.828 -20.031 1.866 1 90.12 120 ASP B N 1
ATOM 2353 C CA . ASP B 1 120 ? -19.406 -20.391 3.219 1 90.12 120 ASP B CA 1
ATOM 2354 C C . ASP B 1 120 ? -18.328 -21.453 3.195 1 90.12 120 ASP B C 1
ATOM 2356 O O . ASP B 1 120 ? -17.359 -21.391 3.965 1 90.12 120 ASP B O 1
ATOM 2360 N N . LEU B 1 121 ? -18.547 -22.422 2.404 1 87.94 121 LEU B N 1
ATOM 2361 C CA . LEU B 1 121 ? -17.547 -23.484 2.244 1 87.94 121 LEU B CA 1
ATOM 2362 C C . LEU B 1 121 ? -16.25 -22.922 1.654 1 87.94 121 LEU B C 1
ATOM 2364 O O . LEU B 1 121 ? -15.164 -23.281 2.1 1 87.94 121 LEU B O 1
ATOM 2368 N N . ALA B 1 122 ? -16.391 -22.047 0.762 1 87.31 122 ALA B N 1
ATOM 2369 C CA . ALA B 1 122 ? -15.242 -21.422 0.134 1 87.31 122 ALA B CA 1
ATOM 2370 C C . ALA B 1 122 ? -14.43 -20.625 1.156 1 87.31 122 ALA B C 1
ATOM 2372 O O . ALA B 1 122 ? -13.195 -20.656 1.139 1 87.31 122 ALA B O 1
ATOM 2373 N N . LEU B 1 123 ? -15.133 -19.938 2.012 1 90 123 LEU B N 1
ATOM 2374 C CA . LEU B 1 123 ? -14.484 -19.141 3.037 1 90 123 LEU B CA 1
ATOM 2375 C C . LEU B 1 123 ? -13.656 -20 3.98 1 90 123 LEU B C 1
ATOM 2377 O O . LEU B 1 123 ? -12.516 -19.672 4.297 1 90 123 LEU B O 1
ATOM 2381 N N . GLU B 1 124 ? -14.227 -21.016 4.387 1 90.12 124 GLU B N 1
ATOM 2382 C CA . GLU B 1 124 ? -13.547 -21.922 5.301 1 90.12 124 GLU B CA 1
ATOM 2383 C C . GLU B 1 124 ? -12.289 -22.5 4.664 1 90.12 124 GLU B C 1
ATOM 2385 O O . GLU B 1 124 ? -11.234 -22.578 5.305 1 90.12 124 GLU B O 1
ATOM 2390 N N . LYS B 1 125 ? -12.43 -22.969 3.488 1 87.56 125 LYS B N 1
ATOM 2391 C CA . LYS B 1 125 ? -11.297 -23.516 2.758 1 87.56 125 LYS B CA 1
ATOM 2392 C C . LYS B 1 125 ? -10.203 -22.484 2.561 1 87.56 125 LYS B C 1
ATOM 2394 O O . LYS B 1 125 ? -9.016 -22.781 2.717 1 87.56 125 LYS B O 1
ATOM 2399 N N . MET B 1 126 ? -10.617 -21.266 2.287 1 89.44 126 MET B N 1
ATOM 2400 C CA . MET B 1 126 ? -9.688 -20.172 2.047 1 89.44 126 MET B CA 1
ATOM 2401 C C . MET B 1 126 ? -8.891 -19.844 3.307 1 89.44 126 MET B C 1
ATOM 2403 O O . MET B 1 126 ? -7.664 -19.734 3.262 1 89.44 126 MET B O 1
ATOM 2407 N N . ILE B 1 127 ? -9.57 -19.766 4.363 1 90.44 127 ILE B N 1
ATOM 2408 C CA . ILE B 1 127 ? -8.945 -19.406 5.633 1 90.44 127 ILE B CA 1
ATOM 2409 C C . ILE B 1 127 ? -7.973 -20.5 6.055 1 90.44 127 ILE B C 1
ATOM 2411 O O . ILE B 1 127 ? -6.852 -20.203 6.48 1 90.44 127 ILE B O 1
ATOM 2415 N N . SER B 1 128 ? -8.398 -21.688 5.918 1 90.31 128 SER B N 1
ATOM 2416 C CA . SER B 1 128 ? -7.555 -22.828 6.285 1 90.31 128 SER B CA 1
ATOM 2417 C C . SER B 1 128 ? -6.293 -22.875 5.434 1 90.31 128 SER B C 1
ATOM 2419 O O . SER B 1 128 ? -5.191 -23.078 5.957 1 90.31 128 SER B O 1
ATOM 2421 N N . ARG B 1 129 ? -6.496 -22.688 4.219 1 87.56 129 ARG B N 1
ATOM 2422 C CA . ARG B 1 129 ? -5.359 -22.734 3.307 1 87.56 129 ARG B CA 1
ATOM 2423 C C . ARG B 1 129 ? -4.383 -21.594 3.592 1 87.56 129 ARG B C 1
ATOM 2425 O O . ARG B 1 129 ? -3.166 -21.812 3.607 1 87.56 129 ARG B O 1
ATOM 2432 N N . GLU B 1 130 ? -4.918 -20.453 3.779 1 91.44 130 GLU B N 1
ATOM 2433 C CA . GLU B 1 130 ? -4.07 -19.297 4.051 1 91.44 130 GLU B CA 1
ATOM 2434 C C . GLU B 1 130 ? -3.279 -19.484 5.344 1 91.44 130 GLU B C 1
ATOM 2436 O O . GLU B 1 130 ? -2.115 -19.078 5.43 1 91.44 130 GLU B O 1
ATOM 2441 N N . ALA B 1 131 ? -3.906 -20.078 6.293 1 91.31 131 ALA B N 1
ATOM 2442 C CA . ALA B 1 131 ? -3.221 -20.328 7.559 1 91.31 131 ALA B CA 1
ATOM 2443 C C . ALA B 1 131 ? -2.082 -21.328 7.371 1 91.31 131 ALA B C 1
ATOM 2445 O O . ALA B 1 131 ? -0.987 -21.141 7.906 1 91.31 131 ALA B O 1
ATOM 2446 N N . SER B 1 132 ? -2.346 -22.375 6.621 1 88.5 132 SER B N 1
ATOM 2447 C CA . SER B 1 132 ? -1.337 -23.375 6.32 1 88.5 132 SER B CA 1
ATOM 2448 C C . SER B 1 132 ? -0.164 -22.781 5.551 1 88.5 132 SER B C 1
ATOM 2450 O O . SER B 1 132 ? 0.996 -23.031 5.883 1 88.5 132 SER B O 1
ATOM 2452 N N . GLU B 1 133 ? -0.458 -21.953 4.629 1 89.38 133 GLU B N 1
ATOM 2453 C CA . GLU B 1 133 ? 0.568 -21.328 3.795 1 89.38 133 GLU B CA 1
ATOM 2454 C C . GLU B 1 133 ? 1.406 -20.344 4.602 1 89.38 133 GLU B C 1
ATOM 2456 O O . GLU B 1 133 ? 2.633 -20.312 4.48 1 89.38 133 GLU B O 1
ATOM 2461 N N . LYS B 1 134 ? 0.712 -19.547 5.367 1 92.12 134 LYS B N 1
ATOM 2462 C CA . LYS B 1 134 ? 1.419 -18.594 6.215 1 92.12 134 LYS B CA 1
ATOM 2463 C C . LYS B 1 134 ? 2.422 -19.297 7.125 1 92.12 134 LYS B C 1
ATOM 2465 O O . LYS B 1 134 ? 3.561 -18.844 7.266 1 92.12 134 LYS B O 1
ATOM 2470 N N . LYS B 1 135 ? 1.967 -20.344 7.691 1 90.44 135 LYS B N 1
ATOM 2471 C CA . LYS B 1 135 ? 2.836 -21.141 8.547 1 90.44 135 LYS B CA 1
ATOM 2472 C C . LYS B 1 135 ? 4.039 -21.672 7.777 1 90.44 135 LYS B C 1
ATOM 2474 O O . LYS B 1 135 ? 5.176 -21.562 8.242 1 90.44 135 LYS B O 1
ATOM 2479 N N . ARG B 1 136 ? 3.793 -22.234 6.648 1 90.19 136 ARG B N 1
ATOM 2480 C CA . ARG B 1 136 ? 4.836 -22.797 5.801 1 90.19 136 ARG B CA 1
ATOM 2481 C C . ARG B 1 136 ? 5.84 -21.734 5.383 1 90.19 136 ARG B C 1
ATOM 2483 O O . ARG B 1 136 ? 7.051 -21.953 5.434 1 90.19 136 ARG B O 1
ATOM 2490 N N . TYR B 1 137 ? 5.316 -20.531 5.016 1 93.25 137 TYR B N 1
ATOM 2491 C CA . TYR B 1 137 ? 6.176 -19.438 4.582 1 93.25 137 TYR B CA 1
ATOM 2492 C C . TYR B 1 137 ? 7.105 -19 5.707 1 93.25 137 TYR B C 1
ATOM 2494 O O . TYR B 1 137 ? 8.289 -18.734 5.473 1 93.25 137 TYR B O 1
ATOM 2502 N N . LYS B 1 138 ? 6.602 -18.953 6.848 1 94.25 138 LYS B N 1
ATOM 2503 C CA . LYS B 1 138 ? 7.406 -18.578 8.008 1 94.25 138 LYS B CA 1
ATOM 2504 C C . LYS B 1 138 ? 8.461 -19.641 8.312 1 94.25 138 LYS B C 1
ATOM 2506 O O . LYS B 1 138 ? 9.633 -19.328 8.523 1 94.25 138 LYS B O 1
ATOM 2511 N N . GLU B 1 139 ? 8.102 -20.875 8.273 1 91.81 139 GLU B N 1
ATOM 2512 C CA . GLU B 1 139 ? 8.977 -21.984 8.656 1 91.81 139 GLU B CA 1
ATOM 2513 C C . GLU B 1 139 ? 10.07 -22.203 7.617 1 91.81 139 GLU B C 1
ATOM 2515 O O . GLU B 1 139 ? 11.227 -22.422 7.973 1 91.81 139 GLU B O 1
ATOM 2520 N N . ILE B 1 140 ? 9.664 -22.109 6.34 1 89.44 140 ILE B N 1
ATOM 2521 C CA . ILE B 1 140 ? 10.594 -22.469 5.273 1 89.44 140 ILE B CA 1
ATOM 2522 C C . ILE B 1 140 ? 11.461 -21.25 4.93 1 89.44 140 ILE B C 1
ATOM 2524 O O . ILE B 1 140 ? 12.672 -21.391 4.727 1 89.44 140 ILE B O 1
ATOM 2528 N N . TYR B 1 141 ? 10.844 -20.062 4.984 1 93.31 141 TYR B N 1
ATOM 2529 C CA . TYR B 1 141 ? 11.531 -18.906 4.422 1 93.31 141 TYR B CA 1
ATOM 2530 C C . TYR B 1 141 ? 11.773 -17.844 5.492 1 93.31 141 TYR B C 1
ATOM 2532 O O . TYR B 1 141 ? 12.523 -16.891 5.266 1 93.31 141 TYR B O 1
ATOM 2540 N N . ASN B 1 142 ? 11.164 -17.984 6.625 1 95.62 142 ASN B N 1
ATOM 2541 C CA . ASN B 1 142 ? 11.148 -16.922 7.637 1 95.62 142 ASN B CA 1
ATOM 2542 C C . ASN B 1 142 ? 10.523 -15.648 7.09 1 95.62 142 ASN B C 1
ATOM 2544 O O . ASN B 1 142 ? 11.055 -14.555 7.297 1 95.62 142 ASN B O 1
ATOM 2548 N N . ILE B 1 143 ? 9.461 -15.836 6.324 1 95.31 143 ILE B N 1
ATOM 2549 C CA . ILE B 1 143 ? 8.734 -14.719 5.73 1 95.31 143 ILE B CA 1
ATOM 2550 C C . ILE B 1 143 ? 7.379 -14.562 6.414 1 95.31 143 ILE B C 1
ATOM 2552 O O . ILE B 1 143 ? 6.633 -15.531 6.562 1 95.31 143 ILE B O 1
ATOM 2556 N N . GLU B 1 144 ? 7.16 -13.367 6.918 1 95.69 144 GLU B N 1
ATOM 2557 C CA . GLU B 1 144 ? 5.816 -12.969 7.328 1 95.69 144 GLU B CA 1
ATOM 2558 C C . GLU B 1 144 ? 5.043 -12.359 6.168 1 95.69 144 GLU B C 1
ATOM 2560 O O . GLU B 1 144 ? 5.254 -11.195 5.816 1 95.69 144 GLU B O 1
ATOM 2565 N N . ILE B 1 145 ? 4.102 -13.094 5.621 1 94.94 145 ILE B N 1
ATOM 2566 C CA . ILE B 1 145 ? 3.445 -12.711 4.379 1 94.94 145 ILE B CA 1
ATOM 2567 C C . ILE B 1 145 ? 2.654 -11.414 4.586 1 94.94 145 ILE B C 1
ATOM 2569 O O . ILE B 1 145 ? 2.367 -10.695 3.627 1 94.94 145 ILE B O 1
ATOM 2573 N N . ASP B 1 146 ? 2.32 -11.117 5.859 1 94.38 146 ASP B N 1
ATOM 2574 C CA . ASP B 1 146 ? 1.568 -9.906 6.176 1 94.38 146 ASP B CA 1
ATOM 2575 C C . ASP B 1 146 ? 2.482 -8.68 6.195 1 94.38 146 ASP B C 1
ATOM 2577 O O . ASP B 1 146 ? 2.006 -7.547 6.273 1 94.38 146 ASP B O 1
ATOM 2581 N N . ASP B 1 147 ? 3.787 -8.938 6.176 1 95.75 147 ASP B N 1
ATOM 2582 C CA . ASP B 1 147 ? 4.734 -7.832 6.051 1 95.75 147 ASP B CA 1
ATOM 2583 C C . ASP B 1 147 ? 4.762 -7.297 4.621 1 95.75 147 ASP B C 1
ATOM 2585 O O . ASP B 1 147 ? 5.375 -7.902 3.736 1 95.75 147 ASP B O 1
ATOM 2589 N N . LEU B 1 148 ? 4.176 -6.125 4.457 1 97.31 148 LEU B N 1
ATOM 2590 C CA . LEU B 1 148 ? 4.043 -5.582 3.111 1 97.31 148 LEU B CA 1
ATOM 2591 C C . LEU B 1 148 ? 5.074 -4.484 2.863 1 97.31 148 LEU B C 1
ATOM 2593 O O . LEU B 1 148 ? 4.961 -3.725 1.899 1 97.31 148 LEU B O 1
ATOM 2597 N N . SER B 1 149 ? 6.105 -4.41 3.676 1 95.31 149 SER B N 1
ATOM 2598 C CA . SER B 1 149 ? 7.066 -3.314 3.662 1 95.31 149 SER B CA 1
ATOM 2599 C C . SER B 1 149 ? 7.898 -3.322 2.385 1 95.31 149 SER B C 1
ATOM 2601 O O . SER B 1 149 ? 8.375 -2.277 1.941 1 95.31 149 SER B O 1
ATOM 2603 N N . ILE B 1 150 ? 8.008 -4.449 1.697 1 96.5 150 ILE B N 1
ATOM 2604 C CA . ILE B 1 150 ? 8.93 -4.566 0.575 1 96.5 150 ILE B CA 1
ATOM 2605 C C . ILE B 1 150 ? 8.25 -4.082 -0.705 1 96.5 150 ILE B C 1
ATOM 2607 O O . ILE B 1 150 ? 8.906 -3.906 -1.734 1 96.5 150 ILE B O 1
ATOM 2611 N N . TYR B 1 151 ? 6.957 -3.912 -0.64 1 98.38 151 TYR B N 1
ATOM 2612 C CA . TYR B 1 151 ? 6.223 -3.592 -1.859 1 98.38 151 TYR B CA 1
ATOM 2613 C C . TYR B 1 151 ? 6.211 -2.09 -2.109 1 98.38 151 TYR B C 1
ATOM 2615 O O . TYR B 1 151 ? 6.09 -1.299 -1.172 1 98.38 151 TYR B O 1
ATOM 2623 N N . ASP B 1 152 ? 6.289 -1.741 -3.385 1 98.38 152 ASP B N 1
ATOM 2624 C CA . ASP B 1 152 ? 6.297 -0.341 -3.795 1 98.38 152 ASP B CA 1
ATOM 2625 C C . ASP B 1 152 ? 4.887 0.251 -3.752 1 98.38 152 ASP B C 1
ATOM 2627 O O . ASP B 1 152 ? 4.719 1.448 -3.514 1 98.38 152 ASP B O 1
ATOM 2631 N N . ILE B 1 153 ? 3.928 -0.608 -4.062 1 98.62 153 ILE B N 1
ATOM 2632 C CA . ILE B 1 153 ? 2.529 -0.193 -4.051 1 98.62 153 ILE B CA 1
ATOM 2633 C C . ILE B 1 153 ? 1.663 -1.313 -3.48 1 98.62 153 ILE B C 1
ATOM 2635 O O . ILE B 1 153 ? 1.858 -2.486 -3.809 1 98.62 153 ILE B O 1
ATOM 2639 N N . VAL B 1 154 ? 0.795 -0.941 -2.609 1 98.81 154 VAL B N 1
ATOM 2640 C CA . VAL B 1 154 ? -0.263 -1.815 -2.113 1 98.81 154 VAL B CA 1
ATOM 2641 C C . VAL B 1 154 ? -1.627 -1.233 -2.475 1 98.81 154 VAL B C 1
ATOM 2643 O O . VAL B 1 154 ? -1.897 -0.059 -2.213 1 98.81 154 VAL B O 1
ATOM 2646 N N . ILE B 1 155 ? -2.527 -2.029 -3.092 1 98.81 155 ILE B N 1
ATOM 2647 C CA . ILE B 1 155 ? -3.801 -1.528 -3.598 1 98.81 155 ILE B CA 1
ATOM 2648 C C . ILE B 1 155 ? -4.945 -2.383 -3.055 1 98.81 155 ILE B C 1
ATOM 2650 O O . ILE B 1 155 ? -4.918 -3.609 -3.17 1 98.81 155 ILE B O 1
ATOM 2654 N N . GLU B 1 156 ? -5.906 -1.729 -2.443 1 98.44 156 GLU B N 1
ATOM 2655 C CA . GLU B 1 156 ? -7.188 -2.371 -2.166 1 98.44 156 GLU B CA 1
ATOM 2656 C C . GLU B 1 156 ? -7.992 -2.57 -3.447 1 98.44 156 GLU B C 1
ATOM 2658 O O . GLU B 1 156 ? -8.727 -1.678 -3.869 1 98.44 156 GLU B O 1
ATOM 2663 N N . SER B 1 157 ? -7.953 -3.717 -3.99 1 97.88 157 SER B N 1
ATOM 2664 C CA . SER B 1 157 ? -8.406 -3.947 -5.359 1 97.88 157 SER B CA 1
ATOM 2665 C C . SER B 1 157 ? -9.922 -3.852 -5.465 1 97.88 157 SER B C 1
ATOM 2667 O O . SER B 1 157 ? -10.461 -3.66 -6.555 1 97.88 157 SER B O 1
ATOM 2669 N N . SER B 1 158 ? -10.68 -4.012 -4.336 1 96.25 158 SER B N 1
ATOM 2670 C CA . SER B 1 158 ? -12.133 -4.004 -4.379 1 96.25 158 SER B CA 1
ATOM 2671 C C . SER B 1 158 ? -12.68 -2.594 -4.582 1 96.25 158 SER B C 1
ATOM 2673 O O . SER B 1 158 ? -13.859 -2.414 -4.875 1 96.25 158 SER B O 1
ATOM 2675 N N . LYS B 1 159 ? -11.812 -1.625 -4.441 1 96.38 159 LYS B N 1
ATOM 2676 C CA . LYS B 1 159 ? -12.227 -0.232 -4.578 1 96.38 159 LYS B CA 1
ATOM 2677 C C . LYS B 1 159 ? -12.445 0.135 -6.043 1 96.38 159 LYS B C 1
ATOM 2679 O O . LYS B 1 159 ? -13.148 1.1 -6.348 1 96.38 159 LYS B O 1
ATOM 2684 N N . TRP B 1 160 ? -11.836 -0.576 -6.914 1 97.44 160 TRP B N 1
ATOM 2685 C CA . TRP B 1 160 ? -11.938 -0.37 -8.359 1 97.44 160 TRP B CA 1
ATOM 2686 C C . TRP B 1 160 ? -12.336 -1.661 -9.062 1 97.44 160 TRP B C 1
ATOM 2688 O O . TRP B 1 160 ? -12.32 -2.736 -8.461 1 97.44 160 TRP B O 1
ATOM 2698 N N . ASP B 1 161 ? -12.766 -1.526 -10.344 1 95.94 161 ASP B N 1
ATOM 2699 C CA . ASP B 1 161 ? -12.836 -2.717 -11.18 1 95.94 161 ASP B CA 1
ATOM 2700 C C . ASP B 1 161 ? -11.469 -3.074 -11.758 1 95.94 161 ASP B C 1
ATOM 2702 O O . ASP B 1 161 ? -10.477 -2.393 -11.484 1 95.94 161 ASP B O 1
ATOM 2706 N N . ALA B 1 162 ? -11.398 -4.105 -12.516 1 95.88 162 ALA B N 1
ATOM 2707 C CA . ALA B 1 162 ? -10.141 -4.621 -13.039 1 95.88 162 ALA B CA 1
ATOM 2708 C C . ALA B 1 162 ? -9.422 -3.57 -13.875 1 95.88 162 ALA B C 1
ATOM 2710 O O . ALA B 1 162 ? -8.203 -3.398 -13.758 1 95.88 162 ALA B O 1
ATOM 2711 N N . ASN B 1 163 ? -10.141 -2.865 -14.68 1 96.94 163 ASN B N 1
ATOM 2712 C CA . ASN B 1 163 ? -9.539 -1.83 -15.516 1 96.94 163 ASN B CA 1
ATOM 2713 C C . ASN B 1 163 ? -9 -0.674 -14.68 1 96.94 163 ASN B C 1
ATOM 2715 O O . ASN B 1 163 ? -7.965 -0.098 -15.008 1 96.94 163 ASN B O 1
ATOM 2719 N N . GLY B 1 164 ? -9.734 -0.355 -13.641 1 97.94 164 GLY B N 1
ATOM 2720 C CA . GLY B 1 164 ? -9.266 0.693 -12.75 1 97.94 164 GLY B CA 1
ATOM 2721 C C . GLY B 1 164 ? -7.953 0.357 -12.07 1 97.94 164 GLY B C 1
ATOM 2722 O O . GLY B 1 164 ? -7.047 1.19 -12.016 1 97.94 164 GLY B O 1
ATOM 2723 N N . VAL B 1 165 ? -7.875 -0.85 -11.539 1 98.44 165 VAL B N 1
ATOM 2724 C CA . VAL B 1 165 ? -6.633 -1.304 -10.922 1 98.44 165 VAL B CA 1
ATOM 2725 C C . VAL B 1 165 ? -5.504 -1.274 -11.945 1 98.44 165 VAL B C 1
ATOM 2727 O O . VAL B 1 165 ? -4.41 -0.775 -11.664 1 98.44 165 VAL B O 1
ATOM 2730 N N . PHE B 1 166 ? -5.793 -1.741 -13.18 1 98.38 166 PHE B N 1
ATOM 2731 C CA . PHE B 1 166 ? -4.824 -1.74 -14.273 1 98.38 166 PHE B CA 1
ATOM 2732 C C . PHE B 1 166 ? -4.355 -0.323 -14.578 1 98.38 166 PHE B C 1
ATOM 2734 O O . PHE B 1 166 ? -3.156 -0.081 -14.734 1 98.38 166 PHE B O 1
ATOM 2741 N N . ASN B 1 167 ? -5.254 0.602 -14.609 1 98.19 167 ASN B N 1
ATOM 2742 C CA . ASN B 1 167 ? -4.922 1.984 -14.938 1 98.19 167 ASN B CA 1
ATOM 2743 C C . ASN B 1 167 ? -3.99 2.6 -13.898 1 98.19 167 ASN B C 1
ATOM 2745 O O . ASN B 1 167 ? -3.082 3.357 -14.242 1 98.19 167 ASN B O 1
ATOM 2749 N N . ILE B 1 168 ? -4.215 2.316 -12.68 1 98.62 168 ILE B N 1
ATOM 2750 C CA . ILE B 1 168 ? -3.363 2.812 -11.602 1 98.62 168 ILE B CA 1
ATOM 2751 C C . ILE B 1 168 ? -1.946 2.266 -11.773 1 98.62 168 ILE B C 1
ATOM 2753 O O . ILE B 1 168 ? -0.974 3.023 -11.742 1 98.62 168 ILE B O 1
ATOM 2757 N N . ILE B 1 169 ? -1.834 0.985 -12.008 1 98.62 169 ILE B N 1
ATOM 2758 C CA . ILE B 1 169 ? -0.539 0.323 -12.125 1 98.62 169 ILE B CA 1
ATOM 2759 C C . ILE B 1 169 ? 0.157 0.785 -13.406 1 98.62 169 ILE B C 1
ATOM 2761 O O . ILE B 1 169 ? 1.38 0.947 -13.43 1 98.62 169 ILE B O 1
ATOM 2765 N N . GLU B 1 170 ? -0.618 0.947 -14.469 1 98.19 170 GLU B N 1
ATOM 2766 C CA . GLU B 1 170 ? -0.051 1.459 -15.711 1 98.19 170 GLU B CA 1
ATOM 2767 C C . GLU B 1 170 ? 0.653 2.793 -15.492 1 98.19 170 GLU B C 1
ATOM 2769 O O . GLU B 1 170 ? 1.761 3.008 -15.992 1 98.19 170 GLU B O 1
ATOM 2774 N N . LYS B 1 171 ? 0.034 3.66 -14.758 1 98 171 LYS B N 1
ATOM 2775 C CA . LYS B 1 171 ? 0.651 4.953 -14.484 1 98 171 LYS B CA 1
ATOM 2776 C C . LYS B 1 171 ? 1.911 4.793 -13.633 1 98 171 LYS B C 1
ATOM 2778 O O . LYS B 1 171 ? 2.889 5.523 -13.828 1 98 171 LYS B O 1
ATOM 2783 N N . ALA B 1 172 ? 1.833 3.869 -12.672 1 98.5 172 ALA B N 1
ATOM 2784 C CA . ALA B 1 172 ? 3.027 3.586 -11.883 1 98.5 172 ALA B CA 1
ATOM 2785 C C . ALA B 1 172 ? 4.184 3.141 -12.773 1 98.5 172 ALA B C 1
ATOM 2787 O O . ALA B 1 172 ? 5.312 3.611 -12.617 1 98.5 172 ALA B O 1
ATOM 2788 N N . ILE B 1 173 ? 3.873 2.277 -13.734 1 98.19 173 ILE B N 1
ATOM 2789 C CA . ILE B 1 173 ? 4.887 1.757 -14.641 1 98.19 173 ILE B CA 1
ATOM 2790 C C . ILE B 1 173 ? 5.426 2.889 -15.516 1 98.19 173 ILE B C 1
ATOM 2792 O O . ILE B 1 173 ? 6.641 3.037 -15.664 1 98.19 173 ILE B O 1
ATOM 2796 N N . GLU B 1 174 ? 4.574 3.717 -15.992 1 97.62 174 GLU B N 1
ATOM 2797 C CA . GLU B 1 174 ? 4.938 4.754 -16.953 1 97.62 174 GLU B CA 1
ATOM 2798 C C . GLU B 1 174 ? 5.773 5.848 -16.281 1 97.62 174 GLU B C 1
ATOM 2800 O O . GLU B 1 174 ? 6.465 6.605 -16.969 1 97.62 174 GLU B O 1
ATOM 2805 N N . ASN B 1 175 ? 5.742 5.922 -15 1 97.38 175 ASN B N 1
ATOM 2806 C CA . ASN B 1 175 ? 6.43 7.012 -14.32 1 97.38 175 ASN B CA 1
ATOM 2807 C C . ASN B 1 175 ? 7.648 6.516 -13.547 1 97.38 175 ASN B C 1
ATOM 2809 O O . ASN B 1 175 ? 8.242 7.262 -12.766 1 97.38 175 ASN B O 1
ATOM 2813 N N . LEU B 1 176 ? 7.934 5.234 -13.742 1 93.88 176 LEU B N 1
ATOM 2814 C CA . LEU B 1 176 ? 9.156 4.734 -13.117 1 93.88 176 LEU B CA 1
ATOM 2815 C C . LEU B 1 176 ? 10.367 5.543 -13.562 1 93.88 176 LEU B C 1
ATOM 2817 O O . LEU B 1 176 ? 10.453 5.953 -14.727 1 93.88 176 LEU B O 1
ATOM 2821 N N . LYS B 1 177 ? 11.055 6 -12.547 1 75.25 177 LYS B N 1
ATOM 2822 C CA . LYS B 1 177 ? 12.281 6.73 -12.828 1 75.25 177 LYS B CA 1
ATOM 2823 C C . LYS B 1 177 ? 13.266 5.871 -13.617 1 75.25 177 LYS B C 1
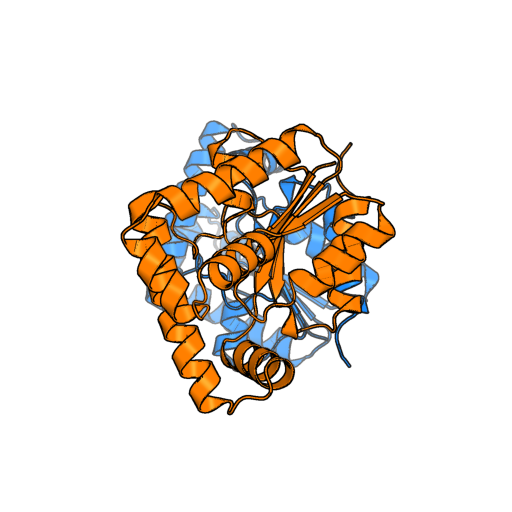ATOM 2825 O O . LYS B 1 177 ? 13.422 4.684 -13.336 1 75.25 177 LYS B O 1
ATOM 2830 N N . ALA B 1 178 ? 13.68 6.387 -14.844 1 54.28 178 ALA B N 1
ATOM 2831 C CA . ALA B 1 178 ? 14.711 5.754 -15.664 1 54.28 178 ALA B CA 1
ATOM 2832 C C . ALA B 1 178 ? 15.969 5.48 -14.852 1 54.28 178 ALA B C 1
ATOM 2834 O O . ALA B 1 178 ? 16.25 6.188 -13.883 1 54.28 178 ALA B O 1
#

Radius of gyration: 21.89 Å; Cα contacts (8 Å, |Δi|>4): 541; chains: 2; bounding box: 44×66×53 Å

Organism: Methanococcus maripaludis (strain C7 / ATCC BAA-1331) (NCBI:txid426368)